Protein AF-A0A183U8X7-F1 (afdb_monomer_lite)

InterPro domains:
  IPR000796 Aspartate/other aminotransferase [PR00799] (51-70)
  IPR000796 Aspartate/other aminotransferase [PR00799] (82-94)
  IPR000796 Aspartate/other aminotransferase [PTHR11879] (14-130)
  IPR004839 Aminotransferase, class I/classII, large domain [PF00155] (12-130)
  IPR015421 Pyridoxal phosphate-dependent transferase, major domain [G3DSA:3.40.640.10] (3-132)
  IPR015424 Pyridoxal phosphate-dependent transferase [SSF53383] (4-129)

pLDDT: mean 75.01, std 22.17, range [29.56, 98.31]

Structure (mmCIF, N/CA/C/O backbone):
data_AF-A0A183U8X7-F1
#
_entry.id   AF-A0A183U8X7-F1
#
loop_
_atom_site.group_PDB
_atom_site.id
_atom_site.type_symbol
_atom_site.label_atom_id
_atom_site.label_alt_id
_atom_site.label_comp_id
_atom_site.label_asym_id
_atom_site.label_entity_id
_atom_site.label_seq_id
_atom_site.pdbx_PDB_ins_code
_atom_site.Cartn_x
_atom_site.Cartn_y
_atom_site.Cartn_z
_atom_site.occupancy
_atom_site.B_iso_or_equiv
_atom_site.auth_seq_id
_atom_site.auth_comp_id
_atom_site.auth_asym_id
_atom_site.auth_atom_id
_atom_site.pdbx_PDB_model_num
ATOM 1 N N . LEU A 1 1 ? 0.138 16.737 -17.884 1.00 29.56 1 LEU A N 1
ATOM 2 C CA . LEU A 1 1 ? -1.182 16.210 -17.452 1.00 29.56 1 LEU A CA 1
ATOM 3 C C . LEU A 1 1 ? -1.086 14.991 -16.503 1.00 29.56 1 LEU A C 1
ATOM 5 O O . LEU A 1 1 ? -2.046 14.245 -16.398 1.00 29.56 1 LEU A O 1
ATOM 9 N N . PHE A 1 2 ? 0.013 14.793 -15.753 1.00 32.62 2 PHE A N 1
ATOM 10 C CA . PHE A 1 2 ? 0.249 13.564 -14.962 1.00 32.62 2 PHE A CA 1
ATOM 11 C C . PHE A 1 2 ? 0.677 13.840 -13.507 1.00 32.62 2 PHE A C 1
ATOM 13 O O . PHE A 1 2 ? 1.703 13.361 -13.045 1.00 32.62 2 PHE A O 1
ATOM 20 N N . SER A 1 3 ? -0.118 14.613 -12.767 1.00 32.72 3 SER A N 1
ATOM 21 C CA . SER A 1 3 ? 0.052 14.796 -11.311 1.00 32.72 3 SER A CA 1
ATOM 22 C C . SER A 1 3 ? -1.235 14.571 -10.508 1.00 32.72 3 SER A C 1
ATOM 24 O O . SER A 1 3 ? -1.194 14.496 -9.284 1.00 32.72 3 SER A O 1
ATOM 26 N N . TYR A 1 4 ? -2.382 14.402 -11.174 1.00 36.97 4 TYR A N 1
ATOM 27 C CA . TYR A 1 4 ? -3.674 14.313 -10.491 1.00 36.97 4 TYR A CA 1
ATOM 28 C C . TYR A 1 4 ? -4.012 12.920 -9.955 1.00 36.97 4 TYR A C 1
ATOM 30 O O . TYR A 1 4 ? -4.840 12.834 -9.060 1.00 36.97 4 TYR A O 1
ATOM 38 N N . LEU A 1 5 ? -3.375 11.839 -10.426 1.00 46.78 5 LEU A N 1
ATOM 39 C CA . LEU A 1 5 ? -3.762 10.481 -10.016 1.00 46.78 5 LEU A CA 1
ATOM 40 C C . LEU A 1 5 ? -3.448 10.191 -8.531 1.00 46.78 5 LEU A C 1
ATOM 42 O O . LEU A 1 5 ? -4.291 9.632 -7.843 1.00 46.78 5 LEU A O 1
ATOM 46 N N . TYR A 1 6 ? -2.312 10.673 -8.004 1.00 49.75 6 TYR A N 1
ATOM 47 C CA . TYR A 1 6 ? -1.974 10.584 -6.569 1.00 49.75 6 TYR A CA 1
ATOM 48 C C . TYR A 1 6 ? -2.988 11.313 -5.677 1.00 49.75 6 TYR A C 1
ATOM 50 O O . TYR A 1 6 ? -3.401 10.829 -4.624 1.00 49.75 6 TYR A O 1
ATOM 58 N N . LEU A 1 7 ? -3.402 12.503 -6.114 1.00 58.19 7 LEU A N 1
ATOM 59 C CA . LEU A 1 7 ? -4.402 13.302 -5.415 1.00 58.19 7 LEU A CA 1
ATOM 60 C C . LEU A 1 7 ? -5.798 12.708 -5.560 1.00 58.19 7 LEU A C 1
ATOM 62 O O . LEU A 1 7 ? -6.611 12.900 -4.667 1.00 58.19 7 LEU A O 1
ATOM 66 N N . PHE A 1 8 ? -6.078 11.983 -6.639 1.00 69.69 8 PHE A N 1
ATOM 67 C CA . PHE A 1 8 ? -7.424 11.558 -6.985 1.00 69.69 8 PHE A CA 1
ATOM 68 C C . PHE A 1 8 ? -8.011 10.574 -5.973 1.00 69.69 8 PHE A C 1
ATOM 70 O O . PHE A 1 8 ? -9.085 10.827 -5.433 1.00 69.69 8 PHE A O 1
ATOM 77 N N . SER A 1 9 ? -7.298 9.493 -5.657 1.00 71.94 9 SER A N 1
ATOM 78 C CA . SER A 1 9 ? -7.790 8.467 -4.728 1.00 71.94 9 SER A CA 1
ATOM 79 C C . SER A 1 9 ? -7.942 9.021 -3.305 1.00 71.94 9 SER A C 1
ATOM 81 O O . SER A 1 9 ? -8.950 8.783 -2.635 1.00 71.94 9 SER A O 1
ATOM 83 N N . ALA A 1 10 ? -7.009 9.875 -2.874 1.00 75.56 10 ALA A N 1
ATOM 84 C CA . ALA A 1 10 ? -7.115 10.605 -1.611 1.00 75.56 10 ALA A CA 1
ATOM 85 C C . ALA A 1 10 ? -8.268 11.630 -1.608 1.00 75.56 10 ALA A C 1
ATOM 87 O O . ALA A 1 10 ? -8.926 11.824 -0.586 1.00 75.56 10 ALA A O 1
ATOM 88 N N . LEU A 1 11 ? -8.529 12.292 -2.735 1.00 78.12 11 LEU A N 1
ATOM 89 C CA . LEU A 1 11 ? -9.604 13.269 -2.890 1.00 78.12 11 LEU A CA 1
ATOM 90 C C . LEU A 1 11 ? -10.979 12.588 -2.913 1.00 78.12 11 LEU A C 1
ATOM 92 O O . LEU A 1 11 ? -11.898 13.074 -2.260 1.00 78.12 11 LEU A O 1
ATOM 96 N N . CYS A 1 12 ? -11.101 11.427 -3.560 1.00 78.44 12 CYS A N 1
ATOM 97 C CA . CYS A 1 12 ? -12.305 10.597 -3.515 1.00 78.44 12 CYS A CA 1
ATOM 98 C C . CYS A 1 12 ? -12.628 10.170 -2.079 1.00 78.44 12 CYS A C 1
ATOM 100 O O . CYS A 1 12 ? -13.778 10.254 -1.661 1.00 78.44 12 CYS A O 1
ATOM 102 N N . LEU A 1 13 ? -11.623 9.795 -1.280 1.00 80.56 13 LEU A N 1
ATOM 103 C CA . LEU A 1 13 ? -11.827 9.510 0.145 1.00 80.56 13 LEU A CA 1
ATOM 104 C C . LEU A 1 13 ? -12.331 10.743 0.912 1.00 80.56 13 LEU A C 1
ATOM 106 O O . LEU A 1 13 ? -13.278 10.633 1.692 1.00 80.56 13 LEU A O 1
ATOM 110 N N . ARG A 1 14 ? -11.765 11.931 0.662 1.00 84.38 14 ARG A N 1
ATOM 111 C CA . ARG A 1 14 ? -12.246 13.178 1.287 1.00 84.38 14 ARG A CA 1
ATOM 112 C C . ARG A 1 14 ? -13.695 13.481 0.916 1.00 84.38 14 ARG A C 1
ATOM 114 O O . ARG A 1 14 ? -14.496 13.744 1.807 1.00 84.38 14 ARG A O 1
ATOM 121 N N . PHE A 1 15 ? -14.046 13.406 -0.367 1.00 81.75 15 PHE A N 1
ATOM 122 C CA . PHE A 1 15 ? -15.416 13.652 -0.827 1.00 81.75 15 PHE A CA 1
ATOM 123 C C . PHE A 1 15 ? -16.409 12.593 -0.343 1.00 81.75 15 PHE A C 1
ATOM 125 O O . PHE A 1 15 ? -17.574 12.903 -0.120 1.00 81.75 15 PHE A O 1
ATOM 132 N N . ALA A 1 16 ? -15.943 11.370 -0.087 1.00 78.94 16 ALA A N 1
ATOM 133 C CA . ALA A 1 16 ? -16.745 10.322 0.531 1.00 78.94 16 ALA A CA 1
ATOM 134 C C . ALA A 1 16 ? -16.978 10.572 2.029 1.00 78.94 16 ALA A C 1
ATOM 136 O O . ALA A 1 16 ? -17.706 9.814 2.660 1.00 78.94 16 ALA A O 1
ATOM 137 N N . GLY A 1 17 ? -16.380 11.620 2.608 1.00 83.38 17 GLY A N 1
ATOM 138 C CA . GLY A 1 17 ? -16.538 12.000 4.009 1.00 83.38 17 GLY A CA 1
ATOM 139 C C . GLY A 1 17 ? -15.518 11.360 4.952 1.00 83.38 17 GLY A C 1
ATOM 140 O O . GLY A 1 17 ? -15.743 11.340 6.167 1.00 83.38 17 GLY A O 1
ATOM 141 N N . PHE A 1 18 ? -14.415 10.804 4.440 1.00 84.75 18 PHE A N 1
ATOM 142 C CA . PHE A 1 18 ? -13.312 10.329 5.278 1.00 84.75 18 PHE A CA 1
ATOM 143 C C . PHE A 1 18 ? -12.380 11.481 5.673 1.00 84.75 18 PHE A C 1
ATOM 145 O O . PHE A 1 18 ? -12.012 12.324 4.854 1.00 84.75 18 PHE A O 1
ATOM 152 N N . GLU A 1 19 ? -11.936 11.481 6.932 1.00 89.50 19 GLU A N 1
ATOM 153 C CA . GLU A 1 19 ? -10.779 12.276 7.337 1.00 89.50 19 GLU A CA 1
ATOM 154 C C . GLU A 1 19 ? -9.516 11.609 6.775 1.00 89.50 19 GLU A C 1
ATOM 156 O O . GLU A 1 19 ? -9.196 10.472 7.118 1.00 89.50 19 GLU A O 1
ATOM 161 N N . VAL A 1 20 ? -8.799 12.305 5.890 1.00 90.31 20 VAL A N 1
ATOM 162 C CA . VAL A 1 20 ? -7.613 11.750 5.226 1.00 90.31 20 VAL A CA 1
ATOM 163 C C . VAL A 1 20 ? -6.339 12.250 5.898 1.00 90.31 20 VAL A C 1
ATOM 165 O O . VAL A 1 20 ? -5.983 13.429 5.781 1.00 90.31 20 VAL A O 1
ATOM 168 N N . LYS A 1 21 ? -5.635 11.317 6.546 1.00 93.12 21 LYS A N 1
ATOM 169 C CA . LYS A 1 21 ? -4.286 11.478 7.108 1.00 93.12 21 LYS A CA 1
ATOM 170 C C . LYS A 1 21 ? -3.248 10.802 6.209 1.00 93.12 21 LYS A C 1
ATOM 172 O O . LYS A 1 21 ? -3.595 9.995 5.350 1.00 93.12 21 LYS A O 1
ATOM 177 N N . ARG A 1 22 ? -1.976 11.163 6.384 1.00 93.12 22 ARG A N 1
ATOM 178 C CA . ARG A 1 22 ? -0.841 10.570 5.659 1.00 93.12 22 ARG A CA 1
ATOM 179 C C . ARG A 1 22 ? -0.030 9.690 6.604 1.00 93.12 22 ARG A C 1
ATOM 181 O O . ARG A 1 22 ? 0.036 9.995 7.789 1.00 93.12 22 ARG A O 1
ATOM 188 N N . TYR A 1 23 ? 0.586 8.653 6.054 1.00 94.94 23 TYR A N 1
ATOM 189 C CA . TYR A 1 23 ? 1.623 7.863 6.711 1.00 94.94 23 TYR A CA 1
ATOM 190 C C . TYR A 1 23 ? 2.937 8.034 5.941 1.00 94.94 23 TYR A C 1
ATOM 192 O O . TYR A 1 23 ? 2.923 8.388 4.754 1.00 94.94 23 TYR A O 1
ATOM 200 N N . ARG A 1 24 ? 4.065 7.844 6.619 1.00 96.75 24 ARG A N 1
ATOM 201 C CA . ARG A 1 24 ? 5.397 7.875 6.011 1.00 96.75 24 ARG A CA 1
ATOM 202 C C . ARG A 1 24 ? 5.531 6.768 4.972 1.00 96.75 24 ARG A C 1
ATOM 204 O O . ARG A 1 24 ? 5.024 5.668 5.151 1.00 96.75 24 ARG A O 1
ATOM 211 N N . TYR A 1 25 ? 6.186 7.088 3.861 1.00 96.19 25 TYR A N 1
ATOM 212 C CA . TYR A 1 25 ? 6.289 6.179 2.719 1.00 96.19 25 TYR A CA 1
ATOM 213 C C . TYR A 1 25 ? 7.634 6.282 2.009 1.00 96.19 25 TYR A C 1
ATOM 215 O O . TYR A 1 25 ? 8.218 5.265 1.668 1.00 96.19 25 TYR A O 1
ATOM 223 N N . TYR A 1 26 ? 8.126 7.495 1.757 1.00 96.38 26 TYR A N 1
ATOM 224 C CA . TYR A 1 26 ? 9.366 7.720 1.017 1.00 96.38 26 TYR A CA 1
ATOM 225 C C . TYR A 1 26 ? 10.425 8.329 1.924 1.00 96.38 26 TYR A C 1
ATOM 227 O O . TYR A 1 26 ? 10.190 9.383 2.522 1.00 96.38 26 TYR A O 1
ATOM 235 N N . ASP A 1 27 ? 11.582 7.684 1.971 1.00 96.56 27 ASP A N 1
ATOM 236 C CA . ASP A 1 27 ? 12.773 8.191 2.633 1.00 96.56 27 ASP A CA 1
ATOM 237 C C . ASP A 1 27 ? 13.635 8.949 1.615 1.00 96.56 27 ASP A C 1
ATOM 239 O O . ASP A 1 27 ? 14.046 8.410 0.585 1.00 96.56 27 ASP A O 1
ATOM 243 N N . LYS A 1 28 ? 13.890 10.227 1.905 1.00 94.69 28 LYS A N 1
ATOM 244 C CA . LYS A 1 28 ? 14.668 11.115 1.036 1.00 94.69 28 LYS A CA 1
ATOM 245 C C . LYS A 1 28 ? 16.157 10.792 1.036 1.00 94.69 28 LYS A C 1
ATOM 247 O O . LYS A 1 28 ? 16.802 11.067 0.031 1.00 94.69 28 LYS A O 1
ATOM 252 N N . GLU A 1 29 ? 16.678 10.227 2.121 1.00 95.44 29 GLU A N 1
ATOM 253 C CA . GLU A 1 29 ? 18.105 9.925 2.257 1.00 95.44 29 GLU A CA 1
ATOM 254 C C . GLU A 1 29 ? 18.464 8.655 1.482 1.00 95.44 29 GLU A C 1
ATOM 256 O O . GLU A 1 29 ? 19.470 8.606 0.777 1.00 95.44 29 GLU A O 1
ATOM 261 N N . THR A 1 30 ? 17.611 7.630 1.559 1.00 95.19 30 THR A N 1
ATOM 262 C CA . THR A 1 30 ? 17.819 6.363 0.838 1.00 95.19 30 THR A CA 1
ATOM 263 C C . THR A 1 30 ? 17.177 6.330 -0.549 1.00 95.19 30 THR A C 1
ATOM 265 O O . THR A 1 30 ? 17.401 5.380 -1.302 1.00 95.19 30 THR A O 1
ATOM 268 N N . CYS A 1 31 ? 16.371 7.340 -0.895 1.00 95.38 31 CYS A N 1
ATOM 269 C CA . CYS A 1 31 ? 15.498 7.355 -2.073 1.00 95.38 31 CYS A CA 1
ATOM 270 C C . CYS A 1 31 ? 14.604 6.103 -2.175 1.00 95.38 31 CYS A C 1
ATOM 272 O O . CYS A 1 31 ? 14.268 5.644 -3.270 1.00 95.38 31 CYS A O 1
ATOM 274 N N . GLY A 1 32 ? 14.255 5.525 -1.023 1.00 96.38 32 GLY A N 1
ATOM 275 C CA . GLY A 1 32 ? 13.604 4.228 -0.893 1.00 96.38 32 GLY A CA 1
ATOM 276 C C . GLY A 1 32 ? 12.283 4.289 -0.132 1.00 96.38 32 GLY A C 1
ATOM 277 O O . GLY A 1 32 ? 11.786 5.353 0.237 1.00 96.38 32 GLY A O 1
ATOM 278 N N . PHE A 1 33 ? 11.686 3.114 0.074 1.00 97.62 33 PHE A N 1
ATOM 279 C CA . PHE A 1 33 ? 10.504 2.976 0.916 1.00 97.62 33 PHE A CA 1
ATOM 280 C C . PHE A 1 33 ? 10.928 3.105 2.384 1.00 97.62 33 PHE A C 1
ATOM 282 O O . PHE A 1 33 ? 11.752 2.315 2.851 1.00 97.62 33 PHE A O 1
ATOM 289 N N . ASP A 1 34 ? 10.361 4.080 3.097 1.00 97.81 34 ASP A N 1
ATOM 290 C CA . ASP A 1 34 ? 10.555 4.277 4.538 1.00 97.81 34 ASP A CA 1
ATOM 291 C C . ASP A 1 34 ? 9.799 3.190 5.308 1.00 97.81 34 ASP A C 1
ATOM 293 O O . ASP A 1 34 ? 8.700 3.402 5.823 1.00 97.81 34 ASP A O 1
ATOM 297 N N . GLU A 1 35 ? 10.371 1.987 5.339 1.00 97.62 35 GLU A N 1
ATOM 298 C CA . GLU A 1 35 ? 9.756 0.838 5.994 1.00 97.62 35 GLU A CA 1
ATOM 299 C C . GLU A 1 35 ? 9.518 1.111 7.480 1.00 97.62 35 GLU A C 1
ATOM 301 O O . GLU A 1 35 ? 8.415 0.891 7.970 1.00 97.62 35 GLU A O 1
ATOM 306 N N . THR A 1 36 ? 10.519 1.622 8.196 1.00 97.88 36 THR A N 1
ATOM 307 C CA . THR A 1 36 ? 10.415 1.865 9.640 1.00 97.88 36 THR A CA 1
ATOM 308 C C . THR A 1 36 ? 9.306 2.866 9.952 1.00 97.88 36 THR A C 1
ATOM 310 O O . THR A 1 36 ? 8.440 2.578 10.784 1.00 97.88 36 THR A O 1
ATOM 313 N N . GLY A 1 37 ? 9.286 4.008 9.258 1.00 98.00 37 GLY A N 1
ATOM 314 C CA . GLY A 1 37 ? 8.265 5.028 9.459 1.00 98.00 37 GLY A CA 1
ATOM 315 C C . GLY A 1 37 ? 6.871 4.565 9.045 1.00 98.00 37 GLY A C 1
ATOM 316 O O . GLY A 1 37 ? 5.902 4.822 9.763 1.00 98.00 37 GLY A O 1
ATOM 317 N N . ALA A 1 38 ? 6.760 3.825 7.938 1.00 97.62 38 ALA A N 1
ATOM 318 C CA . ALA A 1 38 ? 5.489 3.267 7.491 1.00 97.62 38 ALA A CA 1
ATOM 319 C C . ALA A 1 38 ? 4.908 2.281 8.514 1.00 97.62 38 ALA A C 1
ATOM 321 O O . ALA A 1 38 ? 3.726 2.366 8.843 1.00 97.62 38 ALA A O 1
ATOM 322 N N . MET A 1 39 ? 5.719 1.360 9.045 1.00 98.12 39 MET A N 1
ATOM 323 C CA . MET A 1 39 ? 5.251 0.369 10.022 1.00 98.12 39 MET A CA 1
ATOM 324 C C . MET A 1 39 ? 4.801 1.029 11.329 1.00 98.12 39 MET A C 1
ATOM 326 O O . MET A 1 39 ? 3.763 0.651 11.877 1.00 98.12 39 MET A O 1
ATOM 330 N N . GLU A 1 40 ? 5.537 2.036 11.807 1.00 98.19 40 GLU A N 1
ATOM 331 C CA . GLU A 1 40 ? 5.159 2.811 12.991 1.00 98.19 40 GLU A CA 1
ATOM 332 C C . GLU A 1 40 ? 3.804 3.504 12.781 1.00 98.19 40 GLU A C 1
ATOM 334 O O . GLU A 1 40 ? 2.878 3.310 13.573 1.00 98.19 40 GLU A O 1
ATOM 339 N N . ASP A 1 41 ? 3.636 4.231 11.676 1.00 97.88 41 ASP A N 1
ATOM 340 C CA . ASP A 1 41 ? 2.395 4.956 11.393 1.00 97.88 41 ASP A CA 1
ATOM 341 C C . ASP A 1 41 ? 1.199 4.013 11.205 1.00 97.88 41 ASP A C 1
ATOM 343 O O . ASP A 1 41 ? 0.130 4.258 11.767 1.00 97.88 41 ASP A O 1
ATOM 347 N N .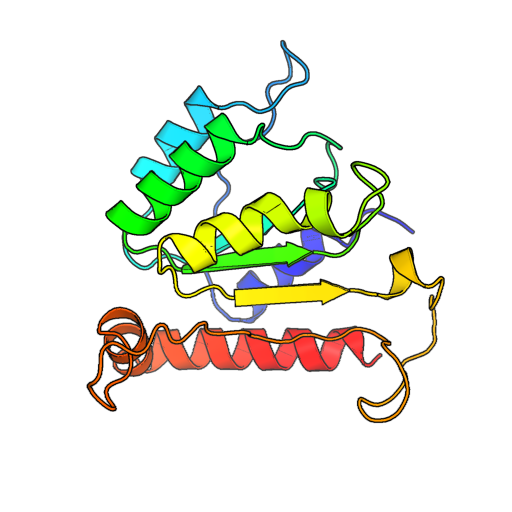 ILE A 1 42 ? 1.372 2.905 10.475 1.00 96.62 42 ILE A N 1
ATOM 348 C CA . ILE A 1 42 ? 0.320 1.896 10.270 1.00 96.62 42 ILE A CA 1
ATOM 349 C C . ILE A 1 42 ? -0.077 1.255 11.605 1.00 96.62 42 ILE A C 1
ATOM 351 O O . ILE A 1 42 ? -1.266 1.059 11.872 1.00 96.62 42 ILE A O 1
ATOM 355 N N . SER A 1 43 ? 0.888 0.967 12.483 1.00 96.94 43 SER A N 1
ATOM 356 C CA . SER A 1 43 ? 0.605 0.406 13.810 1.00 96.94 43 SER A CA 1
ATOM 357 C C . SER A 1 43 ? -0.208 1.361 14.695 1.00 96.94 43 SER A C 1
ATOM 359 O O . SER A 1 43 ? -1.058 0.913 15.477 1.00 96.94 43 SER A O 1
ATOM 361 N N . ASN A 1 44 ? -0.021 2.669 14.503 1.00 96.38 44 ASN A N 1
ATOM 362 C CA . ASN A 1 44 ? -0.719 3.739 15.211 1.00 96.38 44 ASN A CA 1
ATOM 363 C C . ASN A 1 44 ? -2.062 4.130 14.571 1.00 96.38 44 ASN A C 1
ATOM 365 O O . ASN A 1 44 ? -2.832 4.871 15.186 1.00 96.38 44 ASN A O 1
ATOM 369 N N . MET A 1 45 ? -2.398 3.618 13.379 1.00 94.75 45 MET A N 1
ATOM 370 C CA . MET A 1 45 ? -3.700 3.886 12.762 1.00 94.75 45 MET A CA 1
ATOM 371 C C . MET A 1 45 ? -4.846 3.405 13.669 1.00 94.75 45 MET A C 1
ATOM 373 O O . MET A 1 45 ? -4.759 2.314 14.247 1.00 94.75 45 MET A O 1
ATOM 377 N N . PRO A 1 46 ? -5.946 4.168 13.803 1.00 93.81 46 PRO A N 1
ATOM 378 C CA . PRO A 1 46 ? -7.127 3.687 14.507 1.00 93.81 46 PRO A CA 1
ATOM 379 C C . PRO A 1 46 ? -7.649 2.407 13.854 1.00 93.81 46 PRO A C 1
ATOM 381 O O . PRO A 1 46 ? -7.676 2.290 12.626 1.00 93.81 46 PRO A O 1
ATOM 384 N N . GLU A 1 47 ? -8.072 1.440 14.662 1.00 91.00 47 GLU A N 1
ATOM 385 C CA . GLU A 1 47 ? -8.639 0.205 14.124 1.00 91.00 47 GLU A CA 1
ATOM 386 C C . GLU A 1 47 ? -9.870 0.486 13.254 1.00 91.00 47 GLU A C 1
ATOM 388 O O . GLU A 1 47 ? -10.595 1.455 13.487 1.00 91.00 47 GLU A O 1
ATOM 393 N N . LYS A 1 48 ? -10.122 -0.373 12.258 1.00 86.19 48 LYS A N 1
ATOM 394 C CA . LYS A 1 48 ? -11.208 -0.211 11.267 1.00 86.19 48 LYS A CA 1
ATOM 395 C C . LYS A 1 48 ? -11.075 1.018 10.350 1.00 86.19 48 LYS A C 1
ATOM 397 O O . LYS A 1 48 ? -11.999 1.321 9.592 1.00 86.19 48 LYS A O 1
ATOM 402 N N . SER A 1 49 ? -9.932 1.706 10.362 1.00 90.75 49 SER A N 1
ATOM 403 C CA . SER A 1 49 ? -9.633 2.739 9.360 1.00 90.75 49 SER A CA 1
ATOM 404 C C . SER A 1 49 ? -9.442 2.129 7.968 1.00 90.75 49 SER A C 1
ATOM 406 O O . SER A 1 49 ? -9.131 0.945 7.828 1.00 90.75 49 SER A O 1
ATOM 408 N N . VAL A 1 50 ? -9.603 2.952 6.931 1.00 90.31 50 VAL A N 1
ATOM 409 C CA . VAL A 1 50 ? -9.245 2.602 5.548 1.00 90.31 50 VAL A CA 1
ATOM 410 C C . VAL A 1 50 ? -7.790 2.991 5.307 1.00 90.31 50 VAL A C 1
ATOM 412 O O . VAL A 1 50 ? -7.398 4.110 5.636 1.00 90.31 50 VAL A O 1
ATOM 415 N N . ILE A 1 51 ? -7.006 2.095 4.711 1.00 94.38 51 ILE A N 1
ATOM 416 C CA . ILE A 1 51 ? -5.639 2.386 4.266 1.00 94.38 51 ILE A CA 1
ATOM 417 C C . ILE A 1 51 ? -5.581 2.331 2.741 1.00 94.38 51 ILE A C 1
ATOM 419 O O . ILE A 1 51 ? -5.901 1.308 2.141 1.00 94.38 51 ILE A O 1
ATOM 423 N N . LEU A 1 52 ? -5.192 3.444 2.119 1.00 93.75 52 LEU A N 1
ATOM 424 C CA . LEU A 1 52 ? -4.989 3.535 0.674 1.00 93.75 52 LEU A CA 1
ATOM 425 C C . LEU A 1 52 ? -3.566 3.078 0.328 1.00 93.75 52 LEU A C 1
ATOM 427 O O . LEU A 1 52 ? -2.605 3.627 0.863 1.00 93.75 52 LEU A O 1
ATOM 431 N N . LEU A 1 53 ? -3.444 2.099 -0.566 1.00 94.94 53 LEU A N 1
ATOM 432 C CA . LEU A 1 53 ? -2.184 1.485 -0.985 1.00 94.94 53 LEU A CA 1
ATOM 433 C C . LEU A 1 53 ? -2.079 1.500 -2.511 1.00 94.94 53 LEU A C 1
ATOM 435 O O . LEU A 1 53 ? -3.039 1.173 -3.202 1.00 94.94 53 LEU A O 1
ATOM 439 N N . HIS A 1 54 ? -0.911 1.823 -3.058 1.00 93.75 54 HIS A N 1
ATOM 440 C CA . HIS A 1 54 ? -0.652 1.598 -4.481 1.00 93.75 54 HIS A CA 1
ATOM 441 C C . HIS A 1 54 ? -0.177 0.165 -4.675 1.00 93.75 54 HIS A C 1
ATOM 443 O O . HIS A 1 54 ? 0.766 -0.265 -4.014 1.00 93.75 54 HIS A O 1
ATOM 449 N N . ALA A 1 55 ? -0.840 -0.584 -5.554 1.00 93.12 55 ALA A N 1
ATOM 450 C CA . ALA A 1 55 ? -0.502 -1.990 -5.761 1.00 93.12 55 ALA A CA 1
ATOM 451 C C . ALA A 1 55 ? 0.923 -2.166 -6.318 1.00 93.12 55 ALA A C 1
ATOM 453 O O . ALA A 1 55 ? 1.625 -3.094 -5.913 1.00 93.12 55 ALA A O 1
ATOM 454 N N . CYS A 1 56 ? 1.319 -1.264 -7.220 1.00 92.94 56 CYS A N 1
ATOM 455 C CA . CYS A 1 56 ? 2.621 -1.175 -7.876 1.00 92.94 56 CYS A CA 1
ATOM 456 C C . CYS A 1 56 ? 2.790 0.213 -8.525 1.00 92.94 56 CYS A C 1
ATOM 458 O O . CYS A 1 56 ? 1.804 0.941 -8.693 1.00 92.94 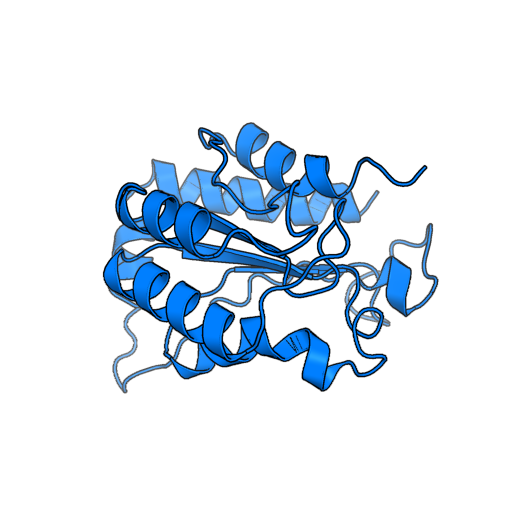56 CYS A O 1
ATOM 460 N N . ALA A 1 57 ? 4.010 0.535 -8.958 1.00 91.50 57 ALA A N 1
ATOM 461 C CA . ALA A 1 57 ? 4.398 1.785 -9.607 1.00 91.50 57 ALA A CA 1
ATOM 462 C C . ALA A 1 57 ? 3.859 3.013 -8.859 1.00 91.50 57 ALA A C 1
ATOM 464 O O . ALA A 1 57 ? 3.085 3.811 -9.403 1.00 91.50 57 ALA A O 1
ATOM 465 N N . HIS A 1 58 ? 4.238 3.141 -7.586 1.00 92.69 58 HIS A N 1
ATOM 466 C CA . HIS A 1 58 ? 3.737 4.196 -6.716 1.00 92.69 58 HIS A CA 1
ATOM 467 C C . HIS A 1 58 ? 3.896 5.591 -7.346 1.00 92.69 58 HIS A C 1
ATOM 469 O O . HIS A 1 58 ? 4.994 6.048 -7.639 1.00 92.69 58 HIS A O 1
ATOM 475 N N . ASN A 1 59 ? 2.799 6.326 -7.503 1.00 86.62 59 ASN A N 1
ATOM 476 C CA . ASN A 1 59 ? 2.822 7.729 -7.916 1.00 86.62 59 ASN A CA 1
ATOM 477 C C . ASN A 1 59 ? 2.852 8.623 -6.660 1.00 86.62 59 ASN A C 1
ATOM 479 O O . ASN A 1 59 ? 2.040 8.376 -5.776 1.00 86.62 59 ASN A O 1
ATOM 483 N N . PRO A 1 60 ? 3.726 9.639 -6.527 1.00 90.56 60 PRO A N 1
ATOM 484 C CA . PRO A 1 60 ? 4.655 10.162 -7.536 1.00 90.56 60 PRO A CA 1
ATOM 485 C C . PRO A 1 60 ? 6.083 9.606 -7.464 1.00 90.56 60 PRO A C 1
ATOM 487 O O . PRO A 1 60 ? 6.909 9.981 -8.286 1.00 90.56 60 PRO A O 1
ATOM 490 N N . THR A 1 61 ? 6.407 8.776 -6.473 1.00 92.56 61 THR A N 1
ATOM 491 C CA . THR A 1 61 ? 7.813 8.466 -6.142 1.00 92.56 61 THR A CA 1
ATOM 492 C C . THR A 1 61 ? 8.454 7.402 -7.031 1.00 92.56 61 THR A C 1
ATOM 494 O O . THR A 1 61 ? 9.672 7.340 -7.111 1.00 92.56 61 THR A O 1
ATOM 497 N N . GLY A 1 62 ? 7.658 6.543 -7.666 1.00 91.88 62 GLY A N 1
ATOM 498 C CA . GLY A 1 62 ? 8.107 5.353 -8.391 1.00 91.88 62 GLY A CA 1
ATOM 499 C C . GLY A 1 62 ? 8.637 4.228 -7.495 1.00 91.88 62 GLY A C 1
ATOM 500 O O . GLY A 1 62 ? 9.142 3.238 -8.012 1.00 91.88 62 GLY A O 1
ATOM 501 N N . VAL A 1 63 ? 8.550 4.372 -6.168 1.00 94.94 63 VAL A N 1
ATOM 502 C CA . VAL A 1 63 ? 9.144 3.434 -5.208 1.00 94.94 63 VAL A CA 1
ATOM 503 C C . VAL A 1 63 ? 8.088 2.487 -4.652 1.00 94.94 63 VAL A C 1
ATOM 505 O O . VAL A 1 63 ? 7.144 2.925 -3.989 1.00 94.94 63 VAL A O 1
ATOM 508 N N . ASP A 1 64 ? 8.293 1.189 -4.859 1.00 96.12 64 ASP A N 1
ATOM 509 C CA . ASP A 1 64 ? 7.409 0.134 -4.367 1.00 96.12 64 ASP A CA 1
ATOM 510 C C . ASP A 1 64 ? 8.058 -0.655 -3.214 1.00 96.12 64 ASP A C 1
ATOM 512 O O . ASP A 1 64 ? 9.266 -0.920 -3.254 1.00 96.12 64 ASP A O 1
ATOM 516 N N . PRO A 1 65 ? 7.281 -1.090 -2.201 1.00 97.19 65 PRO A N 1
ATOM 517 C CA . PRO A 1 65 ? 7.768 -2.013 -1.189 1.00 97.19 65 PRO A CA 1
ATOM 518 C C . PRO A 1 65 ? 8.172 -3.354 -1.811 1.00 97.19 65 PRO A C 1
ATOM 520 O O . PRO A 1 65 ? 7.543 -3.858 -2.747 1.00 97.19 65 PRO A O 1
ATOM 523 N N . LYS A 1 66 ? 9.201 -3.977 -1.239 1.00 96.44 66 LYS A N 1
ATOM 524 C CA . LYS A 1 66 ? 9.623 -5.339 -1.587 1.00 96.44 66 LYS A CA 1
ATOM 525 C C . LYS A 1 66 ? 8.593 -6.375 -1.114 1.00 96.44 66 LYS A C 1
ATOM 527 O O . LYS A 1 66 ? 7.832 -6.095 -0.184 1.00 96.44 66 LYS A O 1
ATOM 532 N N . PRO A 1 67 ? 8.579 -7.596 -1.678 1.00 96.25 67 PRO A N 1
ATOM 533 C CA . PRO A 1 67 ? 7.651 -8.648 -1.260 1.00 96.25 67 PRO A CA 1
ATOM 534 C C . PRO A 1 67 ? 7.648 -8.925 0.251 1.00 96.25 67 PRO A C 1
ATOM 536 O O . PRO A 1 67 ? 6.592 -9.144 0.845 1.00 96.25 67 PRO A O 1
ATOM 539 N N . GLU A 1 68 ? 8.811 -8.874 0.896 1.00 97.56 68 GLU A N 1
ATOM 540 C CA . GLU A 1 68 ? 8.961 -9.086 2.339 1.00 97.56 68 GLU A CA 1
ATOM 541 C C . GLU A 1 68 ? 8.347 -7.935 3.144 1.00 97.56 68 GLU A C 1
ATOM 543 O O . GLU A 1 68 ? 7.741 -8.159 4.191 1.00 97.56 68 GLU A O 1
ATOM 548 N N . GLN A 1 69 ? 8.455 -6.709 2.632 1.00 98.06 69 GLN A N 1
ATOM 549 C CA . GLN A 1 69 ? 7.866 -5.516 3.237 1.00 98.06 69 GLN A CA 1
ATOM 550 C C . GLN A 1 69 ? 6.343 -5.539 3.083 1.00 98.06 69 GLN A C 1
ATOM 552 O O . GLN A 1 69 ? 5.628 -5.302 4.052 1.00 98.06 69 GLN A O 1
ATOM 557 N N . TRP A 1 70 ? 5.828 -5.934 1.915 1.00 98.19 70 TRP A N 1
ATOM 558 C CA . TRP A 1 70 ? 4.391 -6.128 1.695 1.00 98.19 70 TRP A CA 1
ATOM 559 C C . TRP A 1 70 ? 3.765 -7.133 2.662 1.00 98.19 70 TRP A C 1
ATOM 561 O O . TRP A 1 70 ? 2.654 -6.901 3.138 1.00 98.19 70 TRP A O 1
ATOM 571 N N . LYS A 1 71 ? 4.473 -8.220 2.991 1.00 97.94 71 LYS A N 1
ATOM 572 C CA . LYS A 1 71 ? 4.018 -9.191 3.998 1.00 97.94 71 LYS A CA 1
ATOM 573 C C . LYS A 1 71 ? 3.905 -8.568 5.392 1.00 97.94 71 LYS A C 1
ATOM 575 O O . LYS A 1 71 ? 2.921 -8.810 6.078 1.00 97.94 71 LYS A O 1
ATOM 580 N N . LYS A 1 72 ? 4.859 -7.718 5.787 1.00 98.31 72 LYS A N 1
ATOM 581 C CA . LYS A 1 72 ? 4.795 -6.984 7.064 1.00 98.31 72 LYS A CA 1
ATOM 582 C C . LYS A 1 72 ? 3.651 -5.965 7.092 1.00 98.31 72 LYS A C 1
ATOM 584 O O . LYS A 1 72 ? 2.951 -5.860 8.096 1.00 98.31 72 LYS A O 1
ATOM 589 N N . ILE A 1 73 ? 3.431 -5.246 5.983 1.00 98.31 73 ILE A N 1
ATOM 590 C CA . ILE A 1 73 ? 2.294 -4.321 5.844 1.00 98.31 73 ILE A CA 1
ATOM 591 C C . ILE A 1 73 ? 0.981 -5.097 6.008 1.00 98.31 73 ILE A C 1
ATOM 593 O O . ILE A 1 73 ? 0.132 -4.685 6.797 1.00 98.31 73 ILE A O 1
ATOM 597 N N . GLU A 1 74 ? 0.818 -6.221 5.301 1.00 97.69 74 GLU A N 1
ATOM 598 C CA . GLU A 1 74 ? -0.364 -7.087 5.417 1.00 97.69 74 GLU A CA 1
ATOM 599 C C . GLU A 1 74 ? -0.614 -7.505 6.866 1.00 97.69 74 GLU A C 1
ATOM 601 O O . GLU A 1 74 ? -1.733 -7.363 7.360 1.00 97.69 74 GLU A O 1
ATOM 606 N N . GLU A 1 75 ? 0.425 -7.962 7.565 1.00 97.56 75 GLU A N 1
ATOM 607 C CA . GLU A 1 75 ? 0.296 -8.445 8.935 1.00 97.56 75 GLU A CA 1
ATOM 608 C C . GLU A 1 75 ? -0.239 -7.355 9.872 1.00 97.56 75 GLU A C 1
ATOM 610 O O . GLU A 1 75 ? -1.160 -7.604 10.660 1.00 97.56 75 GLU A O 1
ATOM 615 N N . LEU A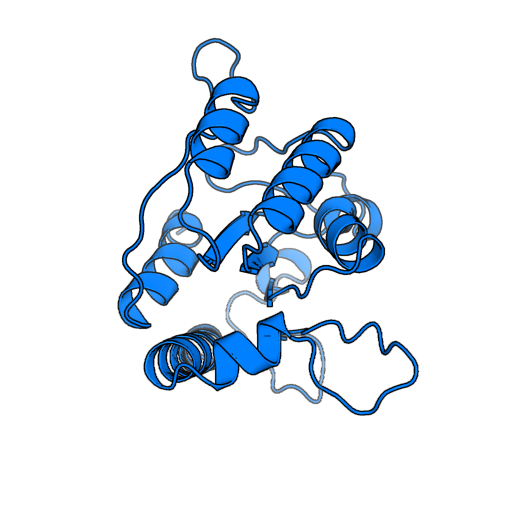 1 76 ? 0.288 -6.130 9.761 1.00 96.81 76 LEU A N 1
ATOM 616 C CA . LEU A 1 76 ? -0.201 -4.988 10.534 1.00 96.81 76 LEU A CA 1
ATOM 617 C C . LEU A 1 76 ? -1.633 -4.613 10.151 1.00 96.81 76 LEU A C 1
ATOM 619 O O . LEU A 1 76 ? -2.460 -4.420 11.045 1.00 96.81 76 LEU A O 1
ATOM 623 N N . VAL A 1 77 ? -1.946 -4.553 8.853 1.00 96.12 77 VAL A N 1
ATOM 624 C CA . VAL A 1 77 ? -3.297 -4.259 8.345 1.00 96.12 77 VAL A CA 1
ATOM 625 C C . VAL A 1 77 ? -4.311 -5.238 8.927 1.00 96.12 77 VAL A C 1
ATOM 627 O O . VAL A 1 77 ? -5.338 -4.816 9.468 1.00 96.12 77 VAL A O 1
ATOM 630 N N . ARG A 1 78 ? -3.995 -6.534 8.906 1.00 93.88 78 ARG A N 1
ATOM 631 C CA . ARG A 1 78 ? -4.845 -7.592 9.455 1.00 93.88 78 ARG A CA 1
ATOM 632 C C . ARG A 1 78 ? -4.970 -7.492 10.974 1.00 93.88 78 ARG A C 1
ATOM 634 O O . ARG A 1 78 ? -6.087 -7.524 11.492 1.00 93.88 78 ARG A O 1
ATOM 641 N N . LYS A 1 79 ? -3.857 -7.317 11.698 1.00 94.19 79 LYS A N 1
ATOM 642 C CA . LYS A 1 79 ? -3.841 -7.173 13.169 1.00 94.19 79 LYS A CA 1
ATOM 643 C C . LYS A 1 79 ? -4.678 -5.981 13.635 1.00 94.19 79 LYS A C 1
ATOM 645 O O . LYS A 1 79 ? -5.415 -6.087 14.611 1.00 94.19 79 LYS A O 1
ATOM 650 N N . LYS A 1 80 ? -4.593 -4.863 12.916 1.00 93.25 80 LYS A N 1
ATOM 651 C CA . LYS A 1 80 ? -5.317 -3.615 13.194 1.00 93.25 80 LYS A CA 1
ATOM 652 C C . LYS A 1 80 ? -6.732 -3.589 12.609 1.00 93.25 80 LYS A C 1
ATOM 654 O O . LYS A 1 80 ? -7.458 -2.617 12.819 1.00 93.25 80 LYS A O 1
ATOM 659 N N . ARG A 1 81 ? -7.145 -4.651 11.904 1.00 92.69 81 ARG A N 1
ATOM 660 C CA . ARG A 1 81 ? -8.461 -4.769 11.257 1.00 92.69 81 ARG A CA 1
ATOM 661 C C . ARG A 1 81 ? -8.745 -3.590 10.318 1.00 92.69 81 ARG A C 1
ATOM 663 O O . ARG A 1 81 ? -9.863 -3.077 10.299 1.00 92.69 81 ARG A O 1
ATOM 670 N N . LEU A 1 82 ? -7.724 -3.117 9.606 1.00 91.25 82 LEU A N 1
ATOM 671 C CA . LEU A 1 82 ? -7.864 -2.032 8.635 1.00 91.25 82 LEU A CA 1
ATOM 672 C C . LEU A 1 82 ? -8.526 -2.563 7.359 1.00 91.25 82 LEU A C 1
ATOM 674 O O . LEU A 1 82 ? -8.410 -3.747 7.041 1.00 91.25 82 LEU A O 1
ATOM 678 N N . LEU A 1 83 ? -9.200 -1.682 6.620 1.00 89.44 83 LEU A N 1
ATOM 679 C CA . LEU A 1 83 ? -9.694 -1.982 5.279 1.00 89.44 83 LEU A CA 1
ATOM 680 C C . LEU A 1 83 ? -8.638 -1.550 4.246 1.00 89.44 83 LEU A C 1
ATOM 682 O O . LEU A 1 83 ? -8.497 -0.348 4.007 1.00 89.44 83 LEU A O 1
ATOM 686 N N . PRO A 1 84 ? -7.891 -2.484 3.632 1.00 92.50 84 PRO A N 1
ATOM 687 C CA . PRO A 1 84 ? -6.974 -2.164 2.546 1.00 92.50 84 PRO A CA 1
ATOM 688 C C . PRO A 1 84 ? -7.745 -1.769 1.284 1.00 92.50 84 PRO A C 1
ATOM 690 O O . PRO A 1 84 ? -8.537 -2.550 0.752 1.00 92.50 84 PRO A O 1
ATOM 693 N N . PHE A 1 85 ? -7.487 -0.561 0.795 1.00 89.88 85 PHE A N 1
ATOM 694 C CA . PHE A 1 85 ? -7.987 -0.042 -0.468 1.00 89.88 85 PHE A CA 1
ATOM 695 C C . PHE A 1 85 ? -6.821 0.150 -1.438 1.00 89.88 85 PHE A C 1
ATOM 697 O O . PHE A 1 85 ? -5.978 1.019 -1.245 1.00 89.88 85 PHE A O 1
ATOM 704 N N . PHE A 1 86 ? -6.763 -0.682 -2.471 1.00 90.81 86 PHE A N 1
ATOM 705 C CA . PHE A 1 86 ? -5.720 -0.651 -3.483 1.00 90.81 86 PHE A CA 1
ATOM 706 C C . PHE A 1 86 ? -6.098 0.242 -4.664 1.00 90.81 86 PHE A C 1
ATOM 708 O O . PHE A 1 86 ? -7.173 0.088 -5.240 1.00 90.81 86 PHE A O 1
ATOM 715 N N . ASP A 1 87 ? -5.176 1.108 -5.067 1.00 88.44 87 ASP A N 1
ATOM 716 C CA . ASP A 1 87 ? -5.165 1.778 -6.367 1.00 88.44 87 ASP A CA 1
ATOM 717 C C . ASP A 1 87 ? -4.164 1.058 -7.282 1.00 88.44 87 ASP A C 1
ATOM 719 O O . ASP A 1 87 ? -2.981 0.909 -6.955 1.00 88.44 87 ASP A O 1
ATOM 723 N N . MET A 1 88 ? -4.654 0.556 -8.412 1.00 87.75 88 MET A N 1
ATOM 724 C CA . MET A 1 88 ? -3.898 -0.230 -9.378 1.00 87.75 88 MET A CA 1
ATOM 725 C C . MET A 1 88 ? -4.116 0.312 -10.793 1.00 87.75 88 MET A C 1
ATOM 727 O O . MET A 1 88 ? -4.881 -0.228 -11.596 1.00 87.75 88 MET A O 1
ATOM 731 N N . ALA A 1 89 ? -3.427 1.403 -11.114 1.00 84.19 89 ALA A N 1
ATOM 732 C CA . ALA A 1 89 ? -3.562 2.072 -12.407 1.00 84.19 89 ALA A CA 1
ATOM 733 C C . ALA A 1 89 ? -2.492 1.716 -13.449 1.00 84.19 89 ALA A C 1
ATOM 735 O O . ALA A 1 89 ? -2.675 2.049 -14.621 1.00 84.19 89 ALA A O 1
ATOM 736 N N . TYR A 1 90 ? -1.399 1.079 -13.024 1.00 83.75 90 TYR A N 1
ATOM 737 C CA . TYR A 1 90 ? -0.173 0.896 -13.811 1.00 83.75 90 TYR A CA 1
ATOM 738 C C . TYR A 1 90 ? 0.290 -0.569 -13.856 1.00 83.75 90 TYR A C 1
ATOM 740 O O . TYR A 1 90 ? 1.479 -0.855 -13.956 1.00 83.75 90 TYR A O 1
ATOM 748 N N . GLN A 1 91 ? -0.637 -1.522 -13.735 1.00 87.25 91 GLN A N 1
ATOM 749 C C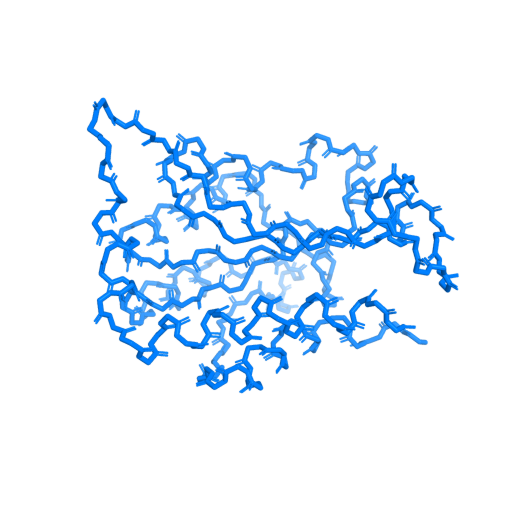A . GLN A 1 91 ? -0.299 -2.946 -13.740 1.00 87.25 91 GLN A CA 1
ATOM 750 C C . GLN A 1 91 ? 0.443 -3.348 -15.026 1.00 87.25 91 GLN A C 1
ATOM 752 O O . GLN A 1 91 ? -0.067 -3.167 -16.125 1.00 87.25 91 GLN A O 1
ATOM 757 N N . GLY A 1 92 ? 1.621 -3.943 -14.889 1.00 87.38 92 GLY A N 1
ATOM 758 C CA . GLY A 1 92 ? 2.513 -4.289 -15.992 1.00 87.38 92 GLY A CA 1
ATOM 759 C C . GLY A 1 92 ? 3.592 -3.238 -16.273 1.00 87.38 92 GLY A C 1
ATOM 760 O O . GLY A 1 92 ? 4.496 -3.535 -17.046 1.00 87.38 92 GLY A O 1
ATOM 761 N N . PHE A 1 93 ? 3.554 -2.050 -15.656 1.00 85.50 93 PHE A N 1
ATOM 762 C CA . PHE A 1 93 ? 4.563 -0.997 -15.862 1.00 85.50 93 PHE A CA 1
ATOM 763 C C . PHE A 1 93 ? 5.703 -1.056 -14.847 1.00 85.50 93 PHE A C 1
ATOM 765 O O . PHE A 1 93 ? 6.780 -0.551 -15.151 1.00 85.50 93 PHE A O 1
ATOM 772 N N . ALA A 1 94 ? 5.500 -1.652 -13.666 1.00 89.12 94 ALA A N 1
ATOM 773 C CA . ALA A 1 94 ? 6.551 -1.707 -12.650 1.00 89.12 94 ALA A CA 1
ATOM 774 C C . ALA A 1 94 ? 7.591 -2.778 -13.005 1.00 89.12 94 ALA A C 1
ATOM 776 O O . ALA A 1 94 ? 8.782 -2.492 -13.090 1.00 89.12 94 ALA A O 1
ATOM 777 N N . SER A 1 95 ? 7.144 -4.011 -13.265 1.00 88.88 95 SER A N 1
ATOM 778 C CA . SER A 1 95 ? 8.034 -5.143 -13.575 1.00 88.88 95 SER A CA 1
ATOM 779 C C . SER A 1 95 ? 7.989 -5.626 -15.030 1.00 88.88 95 SER A C 1
ATOM 781 O O . SER A 1 95 ? 8.632 -6.629 -15.362 1.00 88.88 95 SER A O 1
ATOM 783 N N . GLY A 1 96 ? 7.164 -5.009 -15.882 1.00 88.19 96 GLY A N 1
ATOM 784 C CA . GLY A 1 96 ? 6.852 -5.540 -17.215 1.00 88.19 96 GLY A CA 1
ATOM 785 C C . GLY A 1 96 ? 5.928 -6.768 -17.196 1.00 88.19 96 GLY A C 1
ATOM 786 O O . GLY A 1 96 ? 5.686 -7.373 -18.236 1.00 88.19 96 GLY A O 1
ATOM 787 N N . CYS A 1 97 ? 5.438 -7.188 -16.023 1.00 90.56 97 CYS A N 1
ATOM 788 C CA . CYS A 1 97 ? 4.649 -8.405 -15.851 1.00 90.56 97 CYS A CA 1
ATOM 789 C C . CYS A 1 97 ? 3.408 -8.137 -14.996 1.00 90.56 97 CYS A C 1
ATOM 791 O O . CYS A 1 97 ? 3.496 -7.800 -13.816 1.00 90.56 97 CYS A O 1
ATOM 793 N N . VAL A 1 98 ? 2.243 -8.366 -15.598 1.00 89.50 98 VAL A N 1
ATOM 794 C CA . VAL A 1 98 ? 0.919 -8.152 -14.995 1.00 89.50 98 VAL A CA 1
ATOM 795 C C . VAL A 1 98 ? 0.735 -8.959 -13.703 1.00 89.50 98 VAL A C 1
ATOM 797 O O . VAL A 1 98 ? 0.129 -8.464 -12.751 1.00 89.50 98 VAL A O 1
ATOM 800 N N . ASP A 1 99 ? 1.281 -10.177 -13.646 1.00 90.12 99 ASP A N 1
ATOM 801 C CA . ASP A 1 99 ? 1.184 -11.052 -12.475 1.00 90.12 99 ASP A CA 1
ATOM 802 C C . ASP A 1 99 ? 2.051 -10.591 -11.306 1.00 90.12 99 ASP A C 1
ATOM 804 O O . ASP A 1 99 ? 1.590 -10.592 -10.164 1.00 90.12 99 ASP A O 1
ATOM 808 N N . ARG A 1 100 ? 3.293 -10.176 -11.583 1.00 91.38 100 ARG A N 1
ATOM 809 C CA . ARG A 1 100 ? 4.209 -9.675 -10.548 1.00 91.38 100 ARG A CA 1
ATOM 810 C C . ARG A 1 100 ? 3.700 -8.366 -9.952 1.00 91.38 100 ARG A C 1
ATOM 812 O O . ARG A 1 100 ? 3.716 -8.206 -8.737 1.00 91.38 100 ARG A O 1
ATOM 819 N N . ASP A 1 101 ? 3.150 -7.489 -10.784 1.00 93.00 101 ASP A N 1
ATOM 820 C CA . ASP A 1 101 ? 2.590 -6.205 -10.354 1.00 93.00 101 ASP A CA 1
ATOM 821 C C . ASP A 1 101 ? 1.299 -6.367 -9.523 1.00 93.00 101 ASP A C 1
ATOM 823 O O . ASP A 1 101 ? 0.912 -5.463 -8.789 1.00 93.00 101 ASP A O 1
ATOM 827 N N . ALA A 1 102 ? 0.645 -7.536 -9.578 1.00 92.94 102 ALA A N 1
ATOM 828 C CA . ALA A 1 102 ? -0.513 -7.880 -8.747 1.00 92.94 102 ALA A CA 1
ATOM 829 C C . ALA A 1 102 ? -0.153 -8.539 -7.402 1.00 92.94 102 ALA A C 1
ATOM 831 O O . ALA A 1 102 ? -1.060 -8.915 -6.653 1.00 92.94 102 ALA A O 1
ATOM 832 N N . PHE A 1 103 ? 1.138 -8.710 -7.093 1.00 95.94 103 PHE A N 1
ATOM 833 C CA . PHE A 1 103 ? 1.598 -9.458 -5.920 1.00 95.94 103 PHE A CA 1
ATOM 834 C C . PHE A 1 103 ? 0.986 -8.952 -4.608 1.00 95.94 103 PHE A C 1
ATOM 836 O O . PHE A 1 103 ? 0.462 -9.751 -3.834 1.00 95.94 103 PHE A O 1
ATOM 843 N N . SER A 1 104 ? 1.016 -7.639 -4.368 1.00 96.12 104 SER A N 1
ATOM 844 C CA . SER A 1 104 ? 0.524 -7.021 -3.129 1.00 96.12 104 SER A CA 1
ATOM 845 C C . SER A 1 104 ? -0.957 -7.332 -2.889 1.00 96.12 104 SER A C 1
ATOM 847 O O . SER A 1 104 ? -1.326 -7.847 -1.835 1.00 96.12 104 SER A O 1
ATOM 849 N N . VAL A 1 105 ? -1.796 -7.127 -3.905 1.00 93.31 105 VAL A N 1
ATOM 850 C CA . VAL A 1 105 ? -3.237 -7.413 -3.854 1.00 93.31 105 VAL A CA 1
ATOM 851 C C . VAL A 1 105 ? -3.498 -8.902 -3.603 1.00 93.31 105 VAL A C 1
ATOM 853 O O . VAL A 1 105 ? -4.292 -9.250 -2.726 1.00 93.31 105 VAL A O 1
ATOM 856 N N . ARG A 1 106 ? -2.811 -9.794 -4.334 1.00 92.56 106 ARG A N 1
ATOM 857 C CA . ARG A 1 106 ? -2.967 -11.254 -4.187 1.00 92.56 106 ARG A CA 1
ATOM 858 C C . ARG A 1 106 ? -2.550 -11.731 -2.802 1.00 92.56 106 ARG A C 1
ATOM 860 O O . ARG A 1 106 ? -3.314 -12.452 -2.169 1.00 92.56 106 ARG A O 1
ATOM 867 N N . ASN A 1 107 ? -1.409 -11.256 -2.302 1.00 94.75 107 ASN A N 1
ATOM 868 C CA . ASN A 1 107 ? -0.925 -11.576 -0.962 1.00 94.75 107 ASN A CA 1
ATOM 869 C C . ASN A 1 107 ? -1.979 -11.219 0.100 1.00 94.75 107 ASN A C 1
ATOM 871 O O . ASN A 1 107 ? -2.317 -12.051 0.935 1.00 94.75 107 ASN A O 1
ATOM 875 N N . PHE A 1 108 ? -2.576 -10.025 0.033 1.00 94.12 108 PHE A N 1
ATOM 876 C CA . PHE A 1 108 ? -3.600 -9.613 1.000 1.00 94.12 108 PHE A CA 1
ATOM 877 C C . PHE A 1 108 ? -4.846 -10.511 0.947 1.00 94.12 108 PHE A C 1
ATOM 879 O O . PHE A 1 108 ? -5.379 -10.883 1.997 1.00 94.12 108 PHE A O 1
ATOM 886 N N . ILE A 1 109 ? -5.292 -10.894 -0.255 1.00 89.69 109 ILE A N 1
ATOM 887 C CA . ILE A 1 109 ? -6.428 -11.810 -0.451 1.00 89.69 109 ILE A CA 1
ATOM 888 C C . ILE A 1 109 ? -6.117 -13.211 0.096 1.00 89.69 109 ILE A C 1
ATOM 890 O O . ILE A 1 109 ? -6.958 -13.805 0.775 1.00 89.69 109 ILE A O 1
ATOM 894 N N . GLU A 1 110 ? -4.923 -13.742 -0.172 1.00 90.25 110 GLU A N 1
ATOM 895 C CA . GLU A 1 110 ? -4.488 -15.070 0.282 1.00 90.25 110 GLU A CA 1
ATOM 896 C C . GLU A 1 110 ? -4.443 -15.177 1.811 1.00 90.25 110 GLU A C 1
ATOM 898 O O . GLU A 1 110 ? -4.854 -16.204 2.365 1.00 90.25 110 GLU A O 1
ATOM 903 N N . GLN A 1 111 ? -4.044 -14.094 2.486 1.00 90.38 111 GLN A N 1
ATOM 904 C CA . GLN A 1 111 ? -4.063 -13.975 3.950 1.00 90.38 111 GLN A CA 1
ATOM 905 C C . GLN A 1 111 ? -5.469 -13.726 4.535 1.00 90.38 111 GLN A C 1
ATOM 907 O O . GLN A 1 111 ? -5.648 -13.666 5.751 1.00 90.38 111 GLN A O 1
ATOM 912 N N . GLY A 1 112 ? -6.498 -13.636 3.686 1.00 84.94 112 GLY A N 1
ATOM 913 C CA . GLY A 1 112 ? -7.899 -13.548 4.101 1.00 84.94 112 GLY A CA 1
ATOM 914 C C . GLY A 1 112 ? -8.411 -12.130 4.352 1.00 84.94 112 GLY A C 1
ATOM 915 O O . GLY A 1 112 ? -9.472 -11.977 4.961 1.00 84.94 112 GLY A O 1
ATOM 916 N N . ASN A 1 113 ? -7.704 -11.095 3.888 1.00 85.94 113 ASN A N 1
ATOM 917 C CA . ASN A 1 113 ? -8.190 -9.723 3.997 1.00 85.94 113 ASN A CA 1
ATOM 918 C C . ASN A 1 113 ? -9.362 -9.473 3.042 1.00 85.94 113 ASN A C 1
ATOM 920 O O . ASN A 1 113 ? -9.384 -9.916 1.892 1.00 85.94 113 ASN A O 1
ATOM 924 N N . CYS A 1 114 ? -10.320 -8.682 3.517 1.00 84.12 114 CYS A N 1
ATOM 925 C CA . CYS A 1 114 ? -11.291 -8.023 2.658 1.00 84.12 114 CYS A CA 1
ATOM 926 C C . CYS A 1 114 ? -10.596 -6.828 1.998 1.00 84.12 114 CYS A C 1
ATOM 928 O O . CYS A 1 114 ? -10.225 -5.892 2.699 1.00 84.12 114 CYS A O 1
ATOM 930 N N . VAL A 1 115 ? -10.420 -6.856 0.677 1.00 84.75 115 VAL A N 1
ATOM 931 C CA . VAL A 1 115 ? -9.777 -5.772 -0.080 1.00 84.75 115 VAL A CA 1
ATOM 932 C C . VAL A 1 115 ? -10.805 -4.939 -0.838 1.00 84.75 115 VAL A C 1
ATOM 934 O O . VAL A 1 115 ? -11.823 -5.445 -1.301 1.00 84.75 115 VAL A O 1
ATOM 937 N N . ALA A 1 116 ? -10.529 -3.649 -0.971 1.00 82.50 116 ALA A N 1
ATOM 938 C CA . ALA A 1 116 ? -11.137 -2.786 -1.969 1.00 82.50 116 ALA A CA 1
ATOM 939 C C . ALA A 1 116 ? -10.112 -2.552 -3.087 1.00 82.50 116 ALA A C 1
ATOM 941 O O . ALA A 1 116 ? -8.936 -2.374 -2.787 1.00 82.50 116 ALA A O 1
ATOM 942 N N . LEU A 1 117 ? -10.524 -2.552 -4.357 1.00 82.12 117 LEU A N 1
ATOM 943 C CA . LEU A 1 117 ? -9.615 -2.368 -5.493 1.00 82.12 117 LEU A CA 1
ATOM 944 C C . LEU A 1 117 ? -10.200 -1.369 -6.498 1.00 82.12 117 LEU A C 1
ATOM 946 O O . LEU A 1 117 ? -11.299 -1.555 -7.012 1.00 82.12 117 LEU A O 1
ATOM 950 N N . ALA A 1 118 ? -9.443 -0.323 -6.803 1.00 80.88 118 ALA A N 1
ATOM 951 C CA . ALA A 1 118 ? -9.650 0.535 -7.958 1.00 80.88 118 ALA A CA 1
ATOM 952 C C . ALA A 1 118 ? -8.632 0.146 -9.032 1.00 80.88 118 ALA A C 1
ATOM 954 O O . ALA A 1 118 ? -7.432 0.322 -8.837 1.00 80.88 118 ALA A O 1
ATOM 955 N N . GLN A 1 119 ? -9.098 -0.393 -10.161 1.00 78.81 119 GLN A N 1
ATOM 956 C CA . GLN A 1 119 ? -8.231 -0.810 -11.260 1.00 78.81 119 GLN A CA 1
ATOM 957 C C . GLN A 1 119 ? -8.472 0.061 -12.496 1.00 78.81 119 GLN A C 1
ATOM 959 O O . GLN A 1 119 ? -9.601 0.290 -12.924 1.00 78.81 119 GLN A O 1
ATOM 964 N N . SER A 1 120 ? -7.396 0.551 -13.105 1.00 72.44 120 SER A N 1
ATOM 965 C CA . SER A 1 120 ? -7.470 1.383 -14.310 1.00 72.44 120 SER A CA 1
ATOM 966 C C . SER A 1 120 ? -6.745 0.704 -15.467 1.00 72.44 120 SER A C 1
ATOM 968 O O . SER A 1 120 ? -5.564 0.397 -15.359 1.00 72.44 120 SER A O 1
ATOM 970 N N . PHE A 1 121 ? -7.413 0.587 -16.615 1.00 69.06 121 PHE A N 1
ATOM 971 C CA . PHE A 1 121 ? -6.824 0.046 -17.847 1.00 69.06 121 PHE A CA 1
ATOM 972 C C . PHE A 1 121 ? -6.359 1.115 -18.839 1.00 69.06 121 PHE A C 1
ATOM 974 O O . PHE A 1 121 ? -5.702 0.788 -19.823 1.00 69.06 121 PHE A O 1
ATOM 981 N N . ALA A 1 122 ? -6.643 2.398 -18.594 1.00 63.38 122 ALA A N 1
ATOM 982 C CA . ALA A 1 122 ? -6.333 3.451 -19.562 1.00 63.38 122 ALA A CA 1
ATOM 983 C C . ALA A 1 122 ? -4.848 3.563 -19.904 1.00 63.38 122 ALA A C 1
ATOM 985 O O . ALA A 1 122 ? -4.503 3.833 -21.049 1.00 63.38 122 ALA A O 1
ATOM 986 N N . LYS A 1 123 ? -3.973 3.327 -18.922 1.00 63.53 123 LYS A N 1
ATOM 987 C CA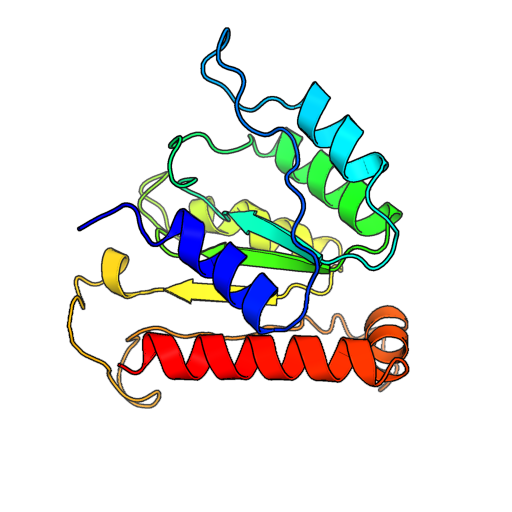 . LYS A 1 123 ? -2.523 3.384 -19.128 1.00 63.53 123 LYS A CA 1
ATOM 988 C C . LYS A 1 123 ? -2.019 2.112 -19.804 1.00 63.53 123 LYS A C 1
ATOM 990 O O . LYS A 1 123 ? -1.262 2.193 -20.762 1.00 63.53 123 LYS A O 1
ATOM 995 N N . ASN A 1 124 ? -2.535 0.963 -19.378 1.00 57.44 124 ASN A N 1
ATOM 996 C CA . ASN A 1 124 ? -2.114 -0.349 -19.862 1.00 57.44 124 ASN A CA 1
ATOM 997 C C . ASN A 1 124 ? -2.575 -0.674 -21.280 1.00 57.44 124 ASN A C 1
ATOM 999 O O . ASN A 1 124 ? -1.881 -1.388 -21.994 1.00 57.44 124 ASN A O 1
ATOM 1003 N N . MET A 1 125 ? -3.729 -0.154 -21.690 1.00 61.00 125 MET A N 1
ATOM 1004 C CA . MET A 1 125 ? -4.317 -0.422 -23.004 1.00 61.00 125 MET A CA 1
ATOM 1005 C C . MET A 1 125 ? -4.312 0.808 -23.922 1.00 61.00 125 MET A C 1
ATOM 1007 O O . MET A 1 125 ? -4.890 0.766 -25.001 1.00 61.00 125 MET A O 1
ATOM 1011 N N . GLY A 1 126 ? -3.692 1.919 -23.503 1.00 56.41 126 GLY A N 1
ATOM 1012 C CA . GLY A 1 126 ? -3.648 3.158 -24.290 1.00 56.41 126 GLY A CA 1
ATOM 1013 C C . GLY A 1 126 ? -5.016 3.818 -24.508 1.00 56.41 126 GLY A C 1
ATOM 1014 O O . GLY A 1 126 ? -5.153 4.666 -25.385 1.00 56.41 126 GLY A O 1
ATOM 1015 N N . LEU A 1 127 ? -6.029 3.460 -23.713 1.00 55.41 127 LEU A N 1
ATOM 1016 C CA . LEU A 1 127 ? -7.418 3.924 -23.842 1.00 55.41 127 LEU A CA 1
ATOM 1017 C C . LEU A 1 127 ? -7.641 5.313 -23.224 1.00 55.41 127 LEU A C 1
ATOM 1019 O O . LEU A 1 127 ? -8.655 5.574 -22.573 1.00 55.41 127 LEU A O 1
ATOM 1023 N N . TYR A 1 128 ? -6.688 6.225 -23.405 1.00 52.41 128 TYR A N 1
ATOM 1024 C CA . TYR A 1 128 ? -6.861 7.612 -22.991 1.00 52.41 128 TYR A CA 1
ATOM 1025 C C . TYR A 1 128 ? -8.000 8.239 -23.818 1.00 52.41 128 TYR A C 1
ATOM 1027 O O . TYR A 1 128 ? -7.879 8.390 -25.031 1.00 52.41 128 TYR A O 1
ATOM 1035 N N . GLY A 1 129 ? -9.121 8.576 -23.170 1.00 50.03 129 GLY A N 1
ATOM 1036 C CA . GLY A 1 129 ? -10.242 9.296 -23.793 1.00 50.03 129 GLY A CA 1
ATOM 1037 C C . GLY A 1 129 ? -11.383 8.449 -24.377 1.00 50.03 129 GLY A C 1
ATOM 1038 O O . GLY A 1 129 ? -12.205 8.997 -25.108 1.00 50.03 129 GLY A O 1
ATOM 1039 N N . ARG A 1 130 ? -11.479 7.142 -24.081 1.00 37.88 130 ARG A N 1
ATOM 1040 C CA . ARG A 1 130 ? -12.685 6.341 -24.387 1.00 37.88 130 ARG A CA 1
ATOM 1041 C C . ARG A 1 130 ? -13.244 5.668 -23.135 1.00 37.88 130 ARG A C 1
ATOM 1043 O O . ARG A 1 130 ? -12.629 4.755 -22.591 1.00 37.88 130 ARG A O 1
ATOM 1050 N N . CYS A 1 131 ? -14.442 6.085 -22.735 1.00 47.72 131 CYS A N 1
ATOM 1051 C CA . CYS A 1 131 ? -15.266 5.400 -21.743 1.00 47.72 131 CYS A CA 1
ATOM 1052 C C . CYS A 1 131 ? -16.021 4.271 -22.453 1.00 47.72 131 CYS A C 1
ATOM 1054 O O . CYS A 1 131 ? -17.028 4.519 -23.116 1.00 47.72 131 CYS A O 1
ATOM 1056 N N . ILE A 1 132 ? -15.504 3.041 -22.400 1.00 42.75 132 ILE A N 1
ATOM 1057 C CA . ILE A 1 132 ? -16.164 1.893 -23.033 1.00 42.75 132 ILE A CA 1
ATOM 1058 C C . ILE A 1 132 ? -17.057 1.195 -21.990 1.00 42.75 132 ILE A C 1
ATOM 1060 O O . ILE A 1 132 ? -16.560 0.854 -20.917 1.00 42.75 132 ILE A O 1
ATOM 1064 N N . PRO A 1 133 ? -18.364 0.989 -22.255 1.00 38.69 133 PRO A N 1
ATOM 1065 C CA . PRO A 1 133 ? -19.262 0.294 -21.337 1.00 38.69 133 PRO A CA 1
ATOM 1066 C C . PRO A 1 133 ? -18.826 -1.151 -21.066 1.00 38.69 133 PRO A C 1
ATOM 1068 O O . PRO A 1 133 ? -18.372 -1.855 -21.964 1.00 38.69 133 PRO A O 1
ATOM 1071 N N . GLN A 1 134 ? -19.078 -1.606 -19.835 1.00 40.97 134 GLN A N 1
ATOM 1072 C CA . GLN A 1 134 ? -18.691 -2.882 -19.206 1.00 40.97 134 GLN A CA 1
ATOM 1073 C C . GLN A 1 134 ? -18.777 -4.166 -20.061 1.00 40.97 134 GLN A C 1
ATOM 1075 O O . GLN A 1 134 ? -18.111 -5.145 -19.734 1.00 40.97 134 GLN A O 1
ATOM 1080 N N . LYS A 1 135 ? -19.588 -4.197 -21.124 1.00 39.47 135 LYS A N 1
ATOM 1081 C CA . LYS A 1 135 ? -19.814 -5.401 -21.937 1.00 39.47 135 LYS A CA 1
ATOM 1082 C C . LYS A 1 135 ? -18.747 -5.661 -23.007 1.00 39.47 135 LYS A C 1
ATOM 1084 O O . LYS A 1 135 ? -18.574 -6.812 -23.386 1.00 39.47 135 LYS A O 1
ATOM 1089 N N . ASP A 1 136 ? -17.998 -4.641 -23.426 1.00 37.94 136 ASP A N 1
ATOM 1090 C CA . ASP A 1 136 ? -17.071 -4.742 -24.555 1.00 37.94 136 ASP A CA 1
ATOM 1091 C C . ASP A 1 136 ? -15.705 -4.131 -24.169 1.00 37.94 136 ASP A C 1
ATOM 1093 O O . ASP A 1 136 ? -15.444 -2.971 -24.428 1.00 37.94 136 ASP A O 1
ATOM 1097 N N . ILE A 1 137 ? -14.815 -4.897 -23.527 1.00 37.16 137 ILE A N 1
ATOM 1098 C CA . ILE A 1 137 ? -13.377 -4.576 -23.336 1.00 37.16 137 ILE A CA 1
ATOM 1099 C C . ILE A 1 137 ? -13.053 -3.290 -22.518 1.00 37.16 137 ILE A C 1
ATOM 1101 O O . ILE A 1 137 ? -12.926 -2.183 -23.031 1.00 37.16 137 ILE A O 1
ATOM 1105 N N . ALA A 1 138 ? -12.795 -3.501 -21.219 1.00 40.19 138 ALA A N 1
ATOM 1106 C CA . ALA A 1 138 ? -11.734 -2.894 -20.391 1.00 40.19 138 ALA A CA 1
ATOM 1107 C C . ALA A 1 138 ? -11.378 -1.390 -20.553 1.00 40.19 138 ALA A C 1
ATOM 1109 O O . ALA A 1 138 ? -10.204 -1.028 -20.549 1.00 40.19 138 ALA A O 1
ATOM 1110 N N . GLY A 1 139 ? -12.360 -0.487 -20.579 1.00 34.47 139 GLY A N 1
ATOM 1111 C CA . GLY A 1 139 ? -12.173 0.922 -20.198 1.00 34.47 139 GLY A CA 1
ATOM 1112 C C . GLY A 1 139 ? -12.533 1.103 -18.720 1.00 34.47 139 GLY A C 1
ATOM 1113 O O . GLY A 1 139 ? -13.657 0.803 -18.353 1.00 34.47 139 GLY A O 1
ATOM 1114 N N . TYR A 1 140 ? -11.571 1.506 -17.875 1.00 40.31 140 TYR A N 1
ATOM 1115 C CA . TYR A 1 140 ? -11.695 1.726 -16.415 1.00 40.31 140 TYR A CA 1
ATOM 1116 C C . TYR A 1 140 ? -12.685 0.807 -15.664 1.00 40.31 140 TYR A C 1
ATOM 1118 O O . TYR A 1 140 ? -13.845 1.145 -15.453 1.00 40.31 140 TYR A O 1
ATOM 1126 N N . SER A 1 141 ? -12.206 -0.341 -15.174 1.00 39.06 141 SER A N 1
ATOM 1127 C CA . SER A 1 141 ? -13.009 -1.199 -14.296 1.00 39.06 141 SER A CA 1
ATOM 1128 C C . SER A 1 141 ? -12.758 -0.839 -12.832 1.00 39.06 141 SER A C 1
ATOM 1130 O O . SER A 1 141 ? -11.817 -1.331 -12.207 1.00 39.06 141 SER A O 1
ATOM 1132 N N . PHE A 1 142 ? -13.617 -0.001 -12.251 1.00 43.62 142 PHE A N 1
ATOM 1133 C CA . PHE A 1 142 ? -13.724 0.037 -10.796 1.00 43.62 142 PHE A CA 1
ATOM 1134 C C . PHE A 1 142 ? -14.478 -1.217 -10.341 1.00 43.62 142 PHE A C 1
ATOM 1136 O O . PHE A 1 142 ? -15.693 -1.323 -10.502 1.00 43.62 142 PHE A O 1
ATOM 1143 N N . SER A 1 143 ? -13.752 -2.193 -9.796 1.00 45.44 143 SER A N 1
ATOM 1144 C CA . SER A 1 143 ? -14.341 -3.397 -9.221 1.00 45.44 143 SER A CA 1
ATOM 1145 C C . SER A 1 143 ? -13.971 -3.473 -7.751 1.00 45.44 143 SER A C 1
ATOM 1147 O O . SER A 1 143 ? -12.877 -3.909 -7.394 1.00 45.44 143 SER A O 1
ATOM 1149 N N . LEU A 1 144 ? -14.908 -3.076 -6.886 1.00 43.84 144 LEU A N 1
ATOM 1150 C CA . LEU A 1 144 ? -14.807 -3.326 -5.455 1.00 43.84 144 LEU A CA 1
ATOM 1151 C C . LEU A 1 144 ? -14.922 -4.839 -5.203 1.00 43.84 144 LEU A C 1
ATOM 1153 O O . LEU A 1 144 ? -15.990 -5.368 -4.897 1.00 43.84 144 LEU A O 1
ATOM 1157 N N . HIS A 1 145 ? -13.808 -5.547 -5.366 1.00 50.31 145 HIS A N 1
ATOM 1158 C CA . HIS A 1 145 ? -13.712 -6.976 -5.113 1.00 50.31 145 HIS A CA 1
ATOM 1159 C C . HIS A 1 145 ? -13.558 -7.233 -3.615 1.00 50.31 145 HIS A C 1
ATOM 1161 O O . HIS A 1 145 ? -12.468 -7.492 -3.114 1.00 50.31 145 HIS A O 1
ATOM 1167 N N . ILE A 1 146 ? -14.678 -7.213 -2.894 1.00 51.25 146 ILE A N 1
ATOM 1168 C CA . ILE A 1 146 ? -14.726 -7.715 -1.521 1.00 51.25 146 IL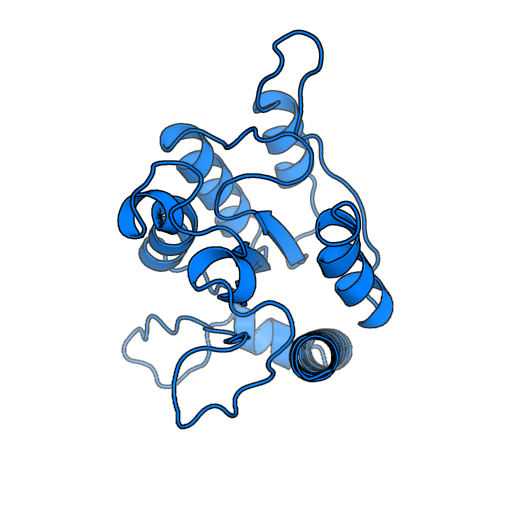E A CA 1
ATOM 1169 C C . ILE A 1 146 ? -14.543 -9.234 -1.577 1.00 51.25 146 ILE A C 1
ATOM 1171 O O . ILE A 1 146 ? -15.495 -9.987 -1.800 1.00 51.25 146 ILE A O 1
ATOM 1175 N N . SER A 1 147 ? -13.302 -9.696 -1.411 1.00 44.78 147 SER A N 1
ATOM 1176 C CA . SER A 1 147 ? -13.007 -11.127 -1.338 1.00 44.78 147 SER A CA 1
ATOM 1177 C C . SER A 1 147 ? -13.761 -11.752 -0.161 1.00 44.78 147 SER A C 1
ATOM 1179 O O . SER A 1 147 ? -13.464 -11.496 1.008 1.00 44.78 147 SER A O 1
ATOM 1181 N N . LYS A 1 148 ? -14.754 -12.594 -0.465 1.00 39.19 148 LYS A N 1
ATOM 1182 C CA . LYS A 1 148 ? -15.316 -13.553 0.488 1.00 39.19 148 LYS A CA 1
ATOM 1183 C C . LYS A 1 148 ? -14.458 -14.811 0.434 1.00 39.19 148 LYS A C 1
ATOM 1185 O O . LYS A 1 148 ? -14.744 -15.704 -0.361 1.00 39.19 148 LYS A O 1
ATOM 1190 N N . ARG A 1 149 ? -13.487 -14.972 1.337 1.00 39.88 149 ARG A N 1
ATOM 1191 C CA . ARG A 1 149 ? -13.139 -16.341 1.741 1.00 39.88 149 ARG A CA 1
ATOM 1192 C C . ARG A 1 149 ? -14.273 -16.829 2.642 1.00 39.88 149 ARG A C 1
ATOM 1194 O O . ARG A 1 149 ? -14.283 -16.588 3.844 1.00 39.88 149 ARG A O 1
ATOM 1201 N N . MET A 1 150 ? -15.286 -17.428 2.011 1.00 32.22 150 MET A N 1
ATOM 1202 C CA . MET A 1 150 ? -16.334 -18.188 2.687 1.00 32.22 150 MET A CA 1
ATOM 1203 C C . MET A 1 150 ? -15.664 -19.319 3.476 1.00 32.22 150 MET A C 1
ATOM 1205 O O . MET A 1 150 ? -15.356 -20.376 2.930 1.00 32.22 150 MET A O 1
ATOM 1209 N N . THR A 1 151 ? -15.480 -19.136 4.782 1.00 32.41 151 THR A N 1
ATOM 1210 C CA . THR A 1 151 ? -15.732 -20.258 5.688 1.00 32.41 151 THR A CA 1
ATOM 1211 C C . THR A 1 151 ? -17.194 -20.669 5.470 1.00 32.41 151 THR A C 1
ATOM 1213 O O . THR A 1 151 ? -18.018 -19.822 5.145 1.00 32.41 151 THR A O 1
ATOM 1216 N N . LYS A 1 152 ? -17.522 -21.961 5.566 1.00 30.28 152 LYS A N 1
ATOM 1217 C CA . LYS A 1 152 ? -18.811 -22.610 5.211 1.00 30.28 152 LYS A CA 1
ATOM 1218 C C . LYS A 1 152 ? -20.126 -21.969 5.725 1.00 30.28 152 LYS A C 1
ATOM 1220 O O . LYS A 1 152 ? -21.195 -22.520 5.484 1.00 30.28 152 LYS A O 1
ATOM 1225 N N . SER A 1 153 ? -20.094 -20.834 6.413 1.00 33.12 153 SER A N 1
ATOM 1226 C CA . SER A 1 153 ? -21.261 -20.083 6.856 1.00 33.12 153 SER A CA 1
ATOM 1227 C C . SER A 1 153 ? -21.602 -18.963 5.867 1.00 33.12 153 SER A C 1
ATOM 1229 O O . SER A 1 153 ? -20.750 -18.157 5.504 1.00 33.12 153 SER A O 1
ATOM 1231 N N . ARG A 1 154 ? -22.876 -18.860 5.471 1.00 30.44 154 ARG A N 1
ATOM 1232 C CA . ARG A 1 154 ? -23.460 -17.793 4.627 1.00 30.44 154 ARG A CA 1
ATOM 1233 C C . ARG A 1 154 ? -23.428 -16.386 5.268 1.00 30.44 154 ARG A C 1
ATOM 1235 O O . ARG A 1 154 ? -24.208 -15.516 4.895 1.00 30.44 154 ARG A O 1
ATOM 1242 N N . THR A 1 155 ? -22.542 -16.138 6.222 1.00 35.00 155 THR A N 1
ATOM 1243 C CA . THR A 1 155 ? -22.399 -14.872 6.945 1.00 35.00 155 THR A CA 1
ATOM 1244 C C . THR A 1 155 ? -21.296 -14.017 6.330 1.00 35.00 155 THR A C 1
ATOM 1246 O O . THR A 1 155 ? -20.179 -14.482 6.110 1.00 35.00 155 THR A O 1
ATOM 1249 N N . LEU A 1 156 ? -21.614 -12.746 6.067 1.00 42.34 156 LEU A N 1
ATOM 1250 C CA . LEU A 1 156 ? -20.631 -11.683 5.837 1.00 42.34 156 LEU A CA 1
ATOM 1251 C C . LEU A 1 156 ? -19.550 -11.736 6.937 1.00 42.34 156 LEU A C 1
ATOM 1253 O O . LEU A 1 156 ? -19.855 -12.095 8.075 1.00 42.34 156 LEU A O 1
ATOM 1257 N N . SER A 1 157 ? -18.289 -11.419 6.618 1.00 46.09 157 SER A N 1
ATOM 1258 C CA . SER A 1 157 ? -17.227 -11.427 7.635 1.00 46.09 157 SER A CA 1
ATOM 1259 C C . SER A 1 157 ? -17.603 -10.486 8.795 1.00 46.09 157 SER A C 1
ATOM 1261 O O . SER A 1 157 ? -18.253 -9.470 8.548 1.00 46.09 157 SER A O 1
ATOM 1263 N N . PRO A 1 158 ? -17.205 -10.758 10.052 1.00 49.72 158 PRO A N 1
ATOM 1264 C CA . PRO A 1 158 ? -17.493 -9.865 11.180 1.00 49.72 158 PRO A CA 1
ATOM 1265 C C . PRO A 1 158 ? -17.007 -8.427 10.956 1.00 49.72 158 PRO A C 1
ATOM 1267 O O . PRO A 1 158 ? -17.602 -7.489 11.475 1.00 49.72 158 PRO A O 1
ATOM 1270 N N . LEU A 1 159 ? -15.958 -8.250 10.139 1.00 49.78 159 LEU A N 1
ATOM 1271 C CA . LEU A 1 159 ? -15.523 -6.942 9.662 1.00 49.78 159 LEU A CA 1
ATOM 1272 C C . LEU A 1 159 ? -16.610 -6.302 8.790 1.00 49.78 159 LEU A C 1
ATOM 1274 O O . LEU A 1 159 ? -17.078 -5.235 9.139 1.00 49.78 159 LEU A O 1
ATOM 1278 N N . LEU A 1 160 ? -17.071 -6.959 7.720 1.00 50.78 160 LEU A N 1
ATOM 1279 C CA . LEU A 1 160 ? -18.131 -6.437 6.845 1.00 50.78 160 LEU A CA 1
ATOM 1280 C C . LEU A 1 160 ? -19.465 -6.241 7.565 1.00 50.78 160 LEU A C 1
ATOM 1282 O O . LEU A 1 160 ? -20.136 -5.257 7.296 1.00 50.78 160 LEU A O 1
ATOM 1286 N N . LEU A 1 161 ? -19.841 -7.134 8.484 1.00 53.69 161 LEU A N 1
ATOM 1287 C CA . LEU A 1 161 ? -21.011 -6.949 9.348 1.00 53.69 161 LEU A CA 1
ATOM 1288 C C . LEU A 1 161 ? -20.832 -5.736 10.257 1.00 53.69 161 LEU A C 1
ATOM 1290 O O . LEU A 1 161 ? -21.755 -4.947 10.383 1.00 53.69 161 LEU A O 1
ATOM 1294 N N . GLY A 1 162 ? -19.641 -5.552 10.831 1.00 55.88 162 GLY A N 1
ATOM 1295 C CA . GLY A 1 162 ? -19.296 -4.375 11.624 1.00 55.88 162 GLY A CA 1
ATOM 1296 C C . GLY A 1 162 ? -19.325 -3.080 10.806 1.00 55.88 162 GLY A C 1
ATOM 1297 O O . GLY A 1 162 ? -19.911 -2.094 11.242 1.00 55.88 162 GLY A O 1
ATOM 1298 N N . LEU A 1 163 ? -18.749 -3.096 9.603 1.00 54.12 163 LEU A N 1
ATOM 1299 C CA . LEU A 1 163 ? -18.742 -1.964 8.674 1.00 54.12 163 LEU A CA 1
ATOM 1300 C C . LEU A 1 163 ? -20.147 -1.656 8.137 1.00 54.12 163 LEU A C 1
ATOM 1302 O O . LEU A 1 163 ? -20.466 -0.492 7.940 1.00 54.12 163 LEU A O 1
ATOM 1306 N N . ALA A 1 164 ? -20.983 -2.676 7.919 1.00 50.56 164 ALA A N 1
ATOM 1307 C CA . ALA A 1 164 ? -22.377 -2.528 7.503 1.00 50.56 164 ALA A CA 1
ATOM 1308 C C . ALA A 1 164 ? -23.305 -2.128 8.661 1.00 50.56 164 ALA A C 1
ATOM 1310 O O . ALA A 1 164 ? -24.342 -1.516 8.422 1.00 50.56 164 ALA A O 1
ATOM 1311 N N . SER A 1 165 ? -22.948 -2.464 9.906 1.00 54.97 165 SER A N 1
ATOM 1312 C CA . SER A 1 165 ? -23.705 -2.071 11.101 1.00 54.97 165 SER A CA 1
ATOM 1313 C C . SER A 1 165 ? -23.507 -0.603 11.479 1.00 54.97 165 SER A C 1
ATOM 1315 O O . SER A 1 165 ? -24.394 -0.008 12.083 1.00 54.97 165 SER A O 1
ATOM 1317 N N . ASP A 1 166 ? -22.376 -0.004 11.094 1.00 66.00 166 ASP A N 1
ATOM 1318 C CA . ASP A 1 166 ? -22.159 1.437 11.188 1.00 66.00 166 ASP A CA 1
ATOM 1319 C C . ASP A 1 166 ? -22.697 2.107 9.915 1.00 66.00 166 ASP A C 1
ATOM 1321 O O . ASP A 1 166 ? -22.038 2.151 8.873 1.00 66.00 166 ASP A O 1
ATOM 1325 N N . SER A 1 167 ? -23.928 2.619 9.996 1.00 63.09 167 SER A N 1
ATOM 1326 C CA . SER A 1 167 ? -24.625 3.239 8.864 1.00 63.09 167 SER A CA 1
ATOM 1327 C C . SER A 1 167 ? -23.849 4.408 8.253 1.00 63.09 167 SER A C 1
ATOM 1329 O O . SER A 1 167 ? -23.927 4.634 7.043 1.00 63.09 167 SER A O 1
ATOM 1331 N N . ASN A 1 168 ? -23.070 5.134 9.063 1.00 72.44 168 ASN A N 1
ATOM 1332 C CA . ASN A 1 168 ? -22.228 6.218 8.574 1.00 72.44 168 ASN A CA 1
ATOM 1333 C C . ASN A 1 168 ? -21.043 5.660 7.789 1.00 72.44 168 ASN A C 1
ATOM 1335 O O . ASN A 1 168 ? -20.768 6.136 6.691 1.00 72.44 168 ASN A O 1
ATOM 1339 N N . TYR A 1 169 ? -20.360 4.639 8.305 1.00 69.69 169 TYR A N 1
ATOM 1340 C CA . TYR A 1 169 ? -19.222 4.038 7.610 1.00 69.69 169 TYR A CA 1
ATOM 1341 C C . TYR A 1 169 ? -19.629 3.385 6.283 1.00 69.69 169 TYR A C 1
ATOM 1343 O O . TYR A 1 169 ? -18.987 3.612 5.253 1.00 69.69 169 TYR A O 1
ATOM 1351 N N . PHE A 1 170 ? -20.724 2.623 6.283 1.00 69.06 170 PHE A N 1
ATOM 1352 C CA . PHE A 1 170 ? -21.253 1.996 5.074 1.00 69.06 170 PHE A CA 1
ATOM 1353 C C . PHE A 1 170 ? -21.646 3.034 4.016 1.00 69.06 170 PHE A C 1
ATOM 1355 O O . PHE A 1 170 ? -21.289 2.883 2.849 1.00 69.06 170 PHE A O 1
ATOM 1362 N N . SER A 1 171 ? -22.302 4.126 4.424 1.00 71.00 171 SER A N 1
ATOM 1363 C CA . SER A 1 171 ? -22.647 5.243 3.534 1.00 71.00 171 SER A CA 1
ATOM 1364 C C . SER A 1 171 ? -21.404 5.877 2.897 1.00 71.00 171 SER A C 1
ATOM 1366 O O . SER A 1 171 ? -21.368 6.086 1.685 1.00 71.00 171 SER A O 1
ATOM 1368 N N . LYS A 1 172 ? -20.330 6.091 3.672 1.00 77.19 172 LYS A N 1
ATOM 1369 C CA . LYS A 1 172 ? -19.059 6.609 3.135 1.00 77.19 172 LYS A CA 1
ATOM 1370 C C . LYS A 1 172 ? -18.426 5.658 2.115 1.00 77.19 172 LYS A C 1
ATOM 1372 O O . LYS A 1 172 ? -17.956 6.111 1.074 1.00 77.19 172 LYS A O 1
ATOM 1377 N N . LEU A 1 173 ? -18.438 4.345 2.364 1.00 70.44 173 LEU A N 1
ATOM 1378 C CA . LEU A 1 173 ? -17.949 3.356 1.392 1.00 70.44 173 LEU A CA 1
ATOM 1379 C C . LEU A 1 173 ? -18.808 3.302 0.121 1.00 70.44 173 LEU A C 1
ATOM 1381 O O . LEU A 1 173 ? -18.264 3.175 -0.976 1.00 70.44 173 LEU A O 1
ATOM 1385 N N . LEU A 1 174 ? -20.130 3.424 0.254 1.00 69.94 174 LEU A N 1
ATOM 1386 C CA . LEU A 1 174 ? -21.046 3.468 -0.884 1.00 69.94 174 LEU A CA 1
ATOM 1387 C C . LEU A 1 174 ? -20.800 4.721 -1.737 1.00 69.94 174 LEU A C 1
ATOM 1389 O O . LEU A 1 174 ? -20.689 4.620 -2.956 1.00 69.94 174 LEU A O 1
ATOM 1393 N N . ASN A 1 175 ? -20.628 5.880 -1.096 1.00 71.81 175 ASN A N 1
ATOM 1394 C CA . ASN A 1 175 ? -20.285 7.137 -1.763 1.00 71.81 175 ASN A CA 1
ATOM 1395 C C . ASN A 1 175 ? -18.929 7.051 -2.468 1.00 71.81 175 ASN A C 1
ATOM 1397 O O . ASN A 1 175 ? -18.800 7.504 -3.603 1.00 71.81 175 ASN A O 1
ATOM 1401 N N . LEU A 1 176 ? -17.931 6.431 -1.827 1.00 70.44 176 LEU A N 1
ATOM 1402 C CA . LEU A 1 176 ? -16.628 6.174 -2.439 1.00 70.44 176 LEU A CA 1
ATOM 1403 C C . LEU A 1 176 ? -16.769 5.298 -3.690 1.00 70.44 176 LEU A C 1
ATOM 1405 O O . LEU A 1 176 ? -16.237 5.645 -4.741 1.00 70.44 176 LEU A O 1
ATOM 1409 N N . SER A 1 177 ? -17.527 4.202 -3.596 1.00 66.94 177 SER A N 1
ATOM 1410 C CA . SER A 1 177 ? -17.811 3.321 -4.733 1.00 66.94 177 SER A CA 1
ATOM 1411 C C . SER A 1 177 ? -18.522 4.061 -5.865 1.00 66.94 177 SER A C 1
ATOM 1413 O O . SER A 1 177 ? -18.167 3.882 -7.029 1.00 66.94 177 SER A O 1
ATOM 1415 N N . PHE A 1 178 ? -19.513 4.894 -5.538 1.00 64.56 178 PHE A N 1
ATOM 1416 C CA . PHE A 1 178 ? -20.248 5.676 -6.523 1.00 64.56 178 PHE A CA 1
ATOM 1417 C C . PHE A 1 178 ? -19.319 6.664 -7.230 1.00 64.56 178 PHE A C 1
ATOM 1419 O O . PHE A 1 178 ? -19.187 6.579 -8.444 1.00 64.56 178 PHE A O 1
ATOM 1426 N N . MET A 1 179 ? -18.588 7.509 -6.499 1.00 66.62 179 MET A N 1
ATOM 1427 C CA . MET A 1 179 ? -17.692 8.503 -7.106 1.00 66.62 179 MET A CA 1
ATOM 1428 C C . MET A 1 179 ? -16.599 7.880 -7.970 1.00 66.62 179 MET A C 1
ATOM 1430 O O . MET A 1 179 ? -16.317 8.393 -9.050 1.00 66.62 179 MET A O 1
ATOM 1434 N N . LEU A 1 180 ? -16.011 6.762 -7.536 1.00 63.62 180 LEU A N 1
ATOM 1435 C CA . LEU A 1 180 ? -15.022 6.052 -8.346 1.00 63.62 180 LEU A CA 1
ATOM 1436 C C . LEU A 1 180 ? -15.652 5.482 -9.626 1.00 63.62 180 LEU A C 1
ATOM 1438 O O . LEU A 1 180 ? -15.004 5.472 -10.664 1.00 63.62 180 LEU A O 1
ATOM 1442 N N . SER A 1 181 ? -16.925 5.080 -9.606 1.00 57.94 181 SER A N 1
ATOM 1443 C CA . SER A 1 181 ? -17.625 4.665 -10.829 1.00 57.94 181 SER A CA 1
ATOM 1444 C C . SER A 1 181 ? -18.016 5.833 -11.748 1.00 57.94 181 SER A C 1
ATOM 1446 O O . SER A 1 181 ? -17.937 5.687 -12.964 1.00 57.94 181 SER A O 1
ATOM 1448 N N . THR A 1 182 ? -18.404 6.998 -11.207 1.00 53.22 182 THR A N 1
ATOM 1449 C CA . THR A 1 182 ? -18.875 8.141 -12.012 1.00 53.22 182 THR A CA 1
ATOM 1450 C C . THR A 1 182 ? -17.734 8.968 -12.600 1.00 53.22 182 THR A C 1
ATOM 1452 O O . THR A 1 182 ? -17.825 9.394 -13.745 1.00 53.22 182 THR A O 1
ATOM 1455 N N . LEU A 1 183 ? -16.653 9.206 -11.848 1.00 50.00 183 LEU A N 1
ATOM 1456 C CA . LEU A 1 183 ? -15.562 10.078 -12.305 1.00 50.00 183 LEU A CA 1
ATOM 1457 C C . LEU A 1 183 ? -14.633 9.425 -13.335 1.00 50.00 183 LEU A C 1
ATOM 1459 O O . LEU A 1 183 ? -13.973 10.146 -14.071 1.00 50.00 183 LEU A O 1
ATOM 1463 N N . PHE A 1 184 ? -14.582 8.093 -13.411 1.00 43.94 184 PHE A N 1
ATOM 1464 C CA . PHE A 1 184 ? -13.868 7.387 -14.483 1.00 43.94 184 PHE A CA 1
ATOM 1465 C C . PHE A 1 184 ? -14.762 7.070 -15.699 1.00 43.94 184 PHE A C 1
ATOM 1467 O O . PHE A 1 184 ? -14.286 6.469 -16.661 1.00 43.94 184 PHE A O 1
ATOM 1474 N N . ALA A 1 185 ? -16.040 7.472 -15.655 1.00 33.72 185 ALA A N 1
ATOM 1475 C CA . ALA A 1 185 ? -16.991 7.376 -16.763 1.00 33.72 185 ALA A CA 1
ATOM 1476 C C . ALA A 1 185 ? -17.102 8.673 -17.599 1.00 33.72 185 ALA A C 1
ATOM 1478 O O . ALA A 1 185 ? -17.771 8.653 -18.634 1.00 33.72 185 ALA A O 1
ATOM 1479 N N . ILE A 1 186 ? -16.450 9.768 -17.180 1.00 33.16 186 ILE A N 1
ATOM 1480 C CA . ILE A 1 186 ? -16.331 11.052 -17.904 1.00 33.16 186 ILE A CA 1
ATOM 1481 C C . ILE A 1 186 ? -14.942 11.134 -18.542 1.00 33.16 186 ILE A C 1
ATOM 1483 O O . ILE A 1 186 ? -14.868 11.529 -19.725 1.00 33.16 186 ILE A O 1
#

Secondary structure (DSSP, 8-state):
--SHHHHHHHHHHHHTT--------EETTTTEE-HHHHHHHHHHSPTT-EEEEESSS-TTT-----HHHHHHHHHHHHHTT-EEEEEES-TTTSSS-HHHHTHHHHHHHHTT---EEEE--TTTS--TT----TTSS-S--B---------SSSPPPHHHHHHHHSHHHHHHHHHHHHHHHHHT--

Organism: Toxocara canis (NCBI:txid6265)

Sequence (186 aa):
LFSYLYLFSALCLRFAGFEVKRYRYYDKETCGFDETGAMEDISNMPEKSVILLHACAHNPTGVDPKPEQWKKIEELVRKKRLLPFFDMAYQGFASGCVDRDAFSVRNFIEQGNCVALAQSFAKNMGLYGRCIPQKDIAGYSFSLHISKRMTKSRTLSPLLLGLASDSNYFSKLLNLSFMLSTLFAI

Radius of gyration: 16.42 Å; chains: 1; bounding box: 43×39×40 Å

Foldseek 3Di:
DPQCPLVPLQVLLVVLPDDDDDWQFADPVVLAGPLVRRLVVLLVDQAQAEDEDELALDPPSRYDDDLVSLLSSLVSCVVSNYEYEYEYEQQCPNPVHNVVSNSSVVSNVVVPHQYAYFYACCNVVVVPPDQDDPPDDGHGDRDGPRDDPDPPDPDDPPSVVVCVVPVSSVSSVVSSSVCSVPVSND